Protein AF-A0A2J9PKI9-F1 (afdb_monomer)

Secondary structure (DSSP, 8-state):
-PPPHHHHHHHHHHHHT--HHHHHHHTT--HHHHHHHHHTT---HHHHHHHHHHH-TTTTSHHHHHHHHHHHHHHTTB-HHHHHHHHHHTT--HHHHHHHHTS-HHHHHHHHTTSS--SSHHHHHHHHHHHTS--B-TTHHHHHHHHT---EEEEEEEE--TTS--EEEEEEEEE-

Nearest PDB structures (foldseek):
  7t5u-assembly1_A  TM=8.771E-01  e=2.551E-01  Escherichia coli
  3zkc-assembly1_A  TM=8.337E-01  e=2.695E-01  Bacillus subtilis subsp. subtilis str. 168
  3zkc-assembly1_B  TM=8.392E-01  e=6.137E-01  Bacillus subtilis subsp. subtilis str. 168
  3qq6-assembly1_A  TM=8.154E-01  e=5.206E-01  Bacillus subtilis
  1b0n-assembly1_A  TM=7.591E-01  e=5.499E-01  Bacillus subtilis

Radius of gyration: 24.56 Å; Cα contacts (8 Å, |Δi|>4): 195; chains: 1; bounding box: 44×75×47 Å

pLDDT: mean 83.07, std 17.61, range [39.19, 97.0]

Structure (mmCIF, N/CA/C/O backbone):
data_AF-A0A2J9PKI9-F1
#
_entry.id   AF-A0A2J9PKI9-F1
#
loop_
_atom_site.group_PDB
_atom_site.id
_atom_site.type_symbol
_atom_site.label_atom_id
_atom_site.label_alt_id
_atom_site.label_comp_id
_atom_site.label_asym_id
_atom_site.label_entity_id
_atom_site.label_seq_id
_atom_site.pdbx_PDB_ins_code
_atom_site.Cartn_x
_atom_site.Cartn_y
_atom_site.Cartn_z
_atom_site.occupancy
_atom_site.B_iso_or_equiv
_atom_site.auth_seq_id
_atom_site.auth_comp_id
_atom_site.auth_asym_id
_atom_site.auth_atom_id
_atom_site.pdbx_PDB_model_num
ATOM 1 N N . MET A 1 1 ? -17.700 -14.383 6.626 1.00 51.69 1 MET A N 1
ATOM 2 C CA . MET A 1 1 ? -16.662 -13.942 7.581 1.00 51.69 1 MET A CA 1
ATOM 3 C C . MET A 1 1 ? -16.710 -12.425 7.631 1.00 51.69 1 MET A C 1
ATOM 5 O O . MET A 1 1 ? -16.788 -11.823 6.567 1.00 51.69 1 MET A O 1
ATOM 9 N N . GLY A 1 2 ? -16.808 -11.837 8.824 1.00 76.69 2 GLY A N 1
ATOM 10 C CA . GLY A 1 2 ? -16.742 -10.382 9.013 1.00 76.69 2 GLY A CA 1
ATOM 11 C C . GLY A 1 2 ? -15.292 -9.905 9.133 1.00 76.69 2 GLY A C 1
ATOM 12 O O . GLY A 1 2 ? -14.404 -10.733 9.311 1.00 76.69 2 GLY A O 1
ATOM 13 N N . TYR A 1 3 ? -15.069 -8.596 9.028 1.00 84.06 3 TYR A N 1
ATOM 14 C CA . TYR A 1 3 ? -13.762 -7.976 9.260 1.00 84.06 3 TYR A CA 1
ATOM 15 C C . TYR A 1 3 ? -13.530 -7.789 10.760 1.00 84.06 3 TYR A C 1
ATOM 17 O O . TYR A 1 3 ? -14.422 -7.320 11.470 1.00 84.06 3 TYR A O 1
ATOM 25 N N . THR A 1 4 ? -12.342 -8.137 11.242 1.00 91.94 4 THR A N 1
ATOM 26 C CA . THR A 1 4 ? -11.907 -7.793 12.600 1.00 91.94 4 THR A CA 1
ATOM 27 C C . THR A 1 4 ? -11.471 -6.324 12.664 1.00 91.94 4 THR A C 1
ATOM 29 O O . THR A 1 4 ? -11.219 -5.680 11.643 1.00 91.94 4 THR A O 1
ATOM 32 N N . VAL A 1 5 ? -11.359 -5.763 13.867 1.00 89.75 5 VAL A N 1
ATOM 33 C CA . VAL A 1 5 ? -10.746 -4.448 14.109 1.00 89.75 5 VAL A CA 1
ATOM 34 C C . VAL A 1 5 ? -9.308 -4.429 13.598 1.00 89.75 5 VAL A C 1
ATOM 36 O O . VAL A 1 5 ? -8.883 -3.434 13.016 1.00 89.75 5 VAL A O 1
ATOM 39 N N . PHE A 1 6 ? -8.587 -5.542 13.749 1.00 89.06 6 PHE A N 1
ATOM 40 C CA . PHE A 1 6 ? -7.256 -5.711 13.178 1.00 89.06 6 PHE A CA 1
ATOM 41 C C . PHE A 1 6 ? -7.280 -5.552 11.650 1.00 89.06 6 PHE A C 1
ATOM 43 O O . PHE A 1 6 ? -6.613 -4.657 11.130 1.00 89.06 6 PHE A O 1
ATOM 50 N N . ASP A 1 7 ? -8.128 -6.318 10.953 1.00 91.62 7 ASP A N 1
ATOM 51 C CA . ASP A 1 7 ? -8.267 -6.243 9.488 1.00 91.62 7 ASP A CA 1
ATOM 52 C C . ASP A 1 7 ? -8.670 -4.838 9.031 1.00 91.62 7 ASP A C 1
ATOM 54 O O . ASP A 1 7 ? -8.157 -4.315 8.046 1.00 91.62 7 ASP A O 1
ATOM 58 N N . THR A 1 8 ? -9.581 -4.204 9.769 1.00 92.75 8 THR A N 1
ATOM 59 C CA . THR A 1 8 ? -10.091 -2.857 9.485 1.00 92.75 8 THR A CA 1
ATOM 60 C C . THR A 1 8 ? -8.956 -1.833 9.521 1.00 92.75 8 THR A C 1
ATOM 62 O O . THR A 1 8 ? -8.807 -1.040 8.593 1.00 92.75 8 THR A O 1
ATOM 65 N N . PHE A 1 9 ? -8.116 -1.865 10.558 1.00 92.75 9 PHE A N 1
ATOM 66 C CA . PHE A 1 9 ? -6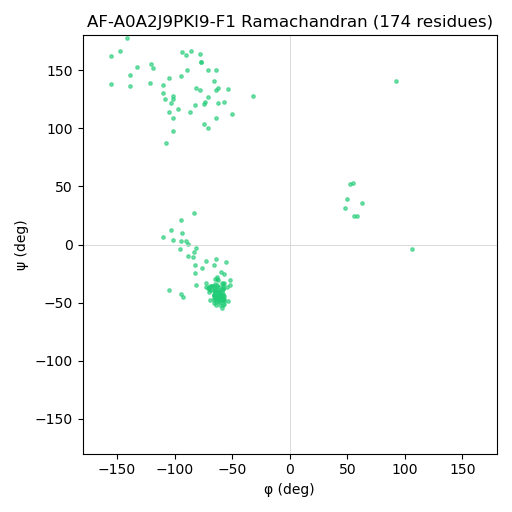.964 -0.973 10.663 1.00 92.75 9 PHE A CA 1
ATOM 67 C C . PHE A 1 9 ? -5.875 -1.275 9.639 1.00 92.75 9 PHE A C 1
ATOM 69 O O . PHE A 1 9 ? -5.214 -0.348 9.179 1.00 92.75 9 PHE A O 1
ATOM 76 N N . ASP A 1 10 ? -5.639 -2.536 9.296 1.00 93.12 10 ASP A N 1
ATOM 77 C CA . ASP A 1 10 ? -4.633 -2.896 8.296 1.00 93.12 10 ASP A CA 1
ATOM 78 C C . ASP A 1 10 ? -5.071 -2.469 6.893 1.00 93.12 10 ASP A C 1
ATOM 80 O O . ASP A 1 10 ? -4.292 -1.868 6.152 1.00 93.12 10 ASP A O 1
ATOM 84 N N . LEU A 1 11 ? -6.351 -2.652 6.568 1.00 95.19 11 LEU A N 1
ATOM 85 C CA . LEU A 1 11 ? -6.953 -2.127 5.347 1.00 95.19 11 LEU A CA 1
ATOM 86 C C . LEU A 1 11 ? -6.908 -0.600 5.292 1.00 95.19 11 LEU A C 1
ATOM 88 O O . LEU A 1 11 ? -6.611 -0.047 4.230 1.00 95.19 11 LEU A O 1
ATOM 92 N N . LEU A 1 12 ? -7.171 0.080 6.411 1.00 94.31 12 LEU A N 1
ATOM 93 C CA . LEU A 1 12 ? -7.096 1.537 6.503 1.00 94.31 12 LEU A CA 1
ATOM 94 C C . LEU A 1 12 ? -5.657 2.028 6.277 1.00 94.31 12 LEU A C 1
ATOM 96 O O . LEU A 1 12 ? -5.419 2.846 5.391 1.00 94.31 12 LEU A O 1
ATOM 100 N N . GLN A 1 13 ? -4.692 1.469 7.011 1.00 94.88 13 GLN A N 1
ATOM 101 C CA . GLN A 1 13 ? -3.264 1.766 6.859 1.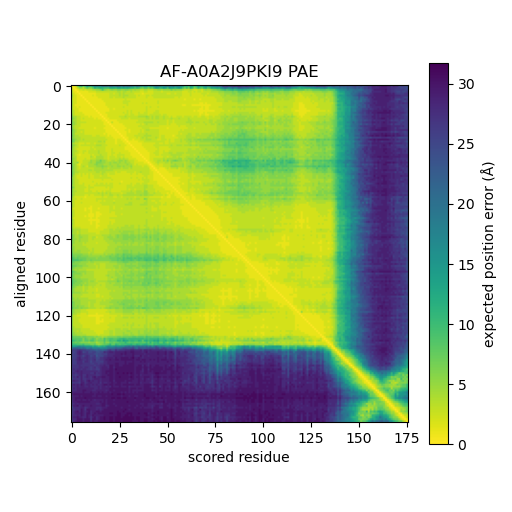00 94.88 13 GLN A CA 1
ATOM 102 C C . GLN A 1 13 ? -2.804 1.583 5.408 1.00 94.88 13 GLN A C 1
ATOM 104 O O . GLN A 1 13 ? -2.216 2.489 4.816 1.00 94.88 13 GLN A O 1
ATOM 109 N N . PHE A 1 14 ? -3.160 0.455 4.791 1.00 96.38 14 PHE A N 1
ATOM 110 C CA . PHE A 1 14 ? -2.852 0.181 3.391 1.00 96.38 14 PHE A CA 1
ATOM 111 C C . PHE A 1 14 ? -3.495 1.193 2.428 1.00 96.38 14 PHE A C 1
ATOM 113 O O . PHE A 1 14 ? -2.861 1.635 1.468 1.00 96.38 14 PHE A O 1
ATOM 120 N N . ASN A 1 15 ? -4.759 1.563 2.649 1.00 96.19 15 ASN A N 1
ATOM 121 C CA . ASN A 1 15 ? -5.494 2.439 1.734 1.00 96.19 15 ASN A CA 1
ATOM 122 C C . ASN A 1 15 ? -4.979 3.872 1.742 1.00 96.19 15 ASN A C 1
ATOM 124 O O . ASN A 1 15 ? -4.920 4.500 0.688 1.00 96.19 15 ASN A O 1
ATOM 128 N N . TYR A 1 16 ? -4.606 4.369 2.915 1.00 94.56 16 TYR A N 1
ATOM 129 C CA . TYR A 1 16 ? -4.114 5.732 3.078 1.00 94.56 16 TYR A CA 1
ATOM 130 C C . TYR A 1 16 ? -2.583 5.814 3.042 1.00 94.56 16 TYR A C 1
ATOM 132 O O . TYR A 1 16 ? -2.039 6.913 3.043 1.00 94.56 16 TYR A O 1
ATOM 140 N N . GLY A 1 17 ? -1.886 4.675 2.952 1.00 93.69 17 GLY A N 1
ATOM 141 C CA . GLY A 1 17 ? -0.424 4.628 2.952 1.00 93.69 17 GLY A CA 1
ATOM 142 C C . GLY A 1 17 ? 0.172 5.162 4.251 1.00 93.69 17 GLY A C 1
ATOM 143 O O . GLY A 1 17 ? 1.201 5.829 4.210 1.00 93.69 17 GLY A O 1
ATOM 144 N N . VAL A 1 18 ? -0.504 4.898 5.371 1.00 94.44 18 VAL A N 1
ATOM 145 C CA . VAL A 1 18 ? -0.140 5.377 6.708 1.00 94.44 18 VAL A CA 1
ATOM 146 C C . VAL A 1 18 ? 0.103 4.213 7.657 1.00 94.44 18 VAL A C 1
ATOM 148 O O . VAL A 1 18 ? -0.442 3.125 7.492 1.00 94.44 18 VAL A O 1
ATOM 151 N N . THR A 1 19 ? 0.890 4.453 8.691 1.00 92.50 19 THR A N 1
ATOM 152 C CA . THR A 1 19 ? 1.113 3.537 9.810 1.00 92.50 19 THR A CA 1
ATOM 153 C C . THR A 1 19 ? 0.109 3.782 10.937 1.00 92.50 19 THR A C 1
ATOM 155 O O . THR A 1 19 ? -0.499 4.848 11.044 1.00 92.50 19 THR A O 1
ATOM 158 N N . GLY A 1 20 ? -0.032 2.824 11.855 1.00 89.75 20 GLY A N 1
ATOM 159 C CA . GLY A 1 20 ? -0.831 3.015 13.071 1.00 89.75 20 GLY A CA 1
ATOM 160 C C . GLY A 1 20 ? -0.371 4.206 13.926 1.00 89.75 20 GLY A C 1
ATOM 161 O O . GLY A 1 20 ? -1.203 4.885 14.524 1.00 89.75 20 GLY A O 1
ATOM 162 N N . ALA A 1 21 ? 0.931 4.506 13.944 1.00 91.44 21 ALA A N 1
ATOM 163 C CA . ALA A 1 21 ? 1.472 5.681 14.630 1.00 91.44 21 ALA A CA 1
ATOM 164 C C . ALA A 1 21 ? 1.027 6.993 13.961 1.00 91.44 21 ALA A C 1
ATOM 166 O O . ALA A 1 21 ? 0.674 7.954 14.641 1.00 91.44 21 ALA A O 1
ATOM 167 N N . GLU A 1 22 ? 0.983 7.027 12.629 1.00 93.50 22 GLU A N 1
ATOM 168 C CA . GLU A 1 22 ? 0.482 8.184 11.882 1.00 93.50 22 GLU A CA 1
ATOM 169 C C . GLU A 1 22 ? -1.026 8.364 12.049 1.00 93.50 22 GLU A C 1
ATOM 171 O O . GLU A 1 22 ? -1.465 9.494 12.233 1.00 93.50 22 GLU A O 1
ATOM 176 N N . ILE A 1 23 ? -1.806 7.277 12.076 1.00 92.31 23 ILE A N 1
ATOM 177 C CA . ILE A 1 23 ? -3.238 7.326 12.418 1.00 92.31 23 ILE A CA 1
ATOM 178 C C . ILE A 1 23 ? -3.420 7.936 13.811 1.00 92.31 23 ILE A C 1
ATOM 180 O O . ILE A 1 23 ? -4.238 8.834 13.988 1.00 92.31 23 ILE A O 1
ATOM 184 N N . SER A 1 24 ? -2.636 7.478 14.792 1.00 92.50 24 SER A N 1
ATOM 185 C CA . SER A 1 24 ? -2.659 8.007 16.160 1.00 92.50 24 SER A CA 1
ATOM 186 C C . SER A 1 24 ? -2.355 9.505 16.197 1.00 92.50 24 SER A C 1
ATOM 188 O O . SER A 1 24 ? -3.088 10.259 16.834 1.00 92.50 24 SER A O 1
ATOM 190 N N . LYS A 1 25 ? -1.339 9.948 15.450 1.00 94.00 25 LYS A N 1
ATOM 191 C CA . LYS A 1 25 ? -0.975 11.363 15.334 1.00 94.00 25 LYS A CA 1
ATOM 192 C C . LYS A 1 25 ? -2.055 12.197 14.635 1.00 94.00 25 LYS A C 1
ATOM 194 O O . LYS A 1 25 ? -2.345 13.298 15.082 1.00 94.00 25 LYS A O 1
ATOM 199 N N . GLN A 1 26 ? -2.638 11.701 13.544 1.00 92.44 26 GLN A N 1
ATOM 200 C CA . GLN A 1 26 ? -3.657 12.423 12.772 1.00 92.44 26 GLN A CA 1
ATOM 201 C C . GLN A 1 26 ? -4.985 12.535 13.526 1.00 92.44 26 GLN A C 1
ATOM 203 O O . GLN A 1 26 ? -5.660 13.554 13.425 1.00 92.44 26 GLN A O 1
ATOM 208 N N . ALA A 1 27 ? -5.353 11.497 14.281 1.00 90.56 27 ALA A N 1
ATOM 209 C CA . ALA A 1 27 ? -6.584 11.457 15.063 1.00 90.56 27 ALA A CA 1
ATOM 210 C C . ALA A 1 27 ? -6.441 12.043 16.480 1.00 90.56 27 ALA A C 1
ATOM 212 O O . ALA A 1 27 ? -7.426 12.042 17.214 1.00 90.56 27 ALA A O 1
ATOM 213 N N . ASP A 1 28 ? -5.252 12.536 16.851 1.00 92.75 28 ASP A N 1
ATOM 214 C CA . ASP A 1 28 ? -4.931 13.102 18.170 1.00 92.75 28 ASP A CA 1
ATOM 215 C C . ASP A 1 28 ? -5.300 12.164 19.336 1.00 92.75 28 ASP A C 1
ATOM 217 O O . ASP A 1 28 ? -6.030 12.504 20.266 1.00 92.75 28 ASP A O 1
ATOM 221 N N . ILE A 1 29 ? -4.833 10.915 19.246 1.00 92.62 29 ILE A N 1
ATOM 222 C CA . ILE A 1 29 ? -5.099 9.861 20.235 1.00 92.62 29 ILE A CA 1
ATOM 223 C C . ILE A 1 29 ? -3.818 9.115 20.616 1.00 92.62 29 ILE A C 1
ATOM 225 O O . ILE A 1 29 ? -2.924 8.969 19.780 1.00 92.62 29 ILE A O 1
ATOM 229 N N . PRO A 1 30 ? -3.728 8.544 21.829 1.00 93.00 30 PRO A N 1
ATOM 230 C CA . PRO A 1 30 ? -2.612 7.679 22.200 1.00 93.00 30 PRO A CA 1
ATOM 231 C C . PRO A 1 30 ? -2.539 6.424 21.323 1.00 93.00 30 PRO A C 1
ATOM 233 O O . PRO A 1 30 ? -3.541 5.731 21.131 1.00 93.00 30 PRO A O 1
ATOM 236 N N . TYR A 1 31 ? -1.340 6.066 20.854 1.00 92.00 31 TYR A N 1
ATOM 237 C CA . TYR A 1 31 ? -1.133 4.855 20.049 1.00 92.00 31 TYR A CA 1
ATOM 238 C C . TYR A 1 31 ? -1.574 3.574 20.776 1.00 92.00 31 TYR A C 1
ATOM 240 O O . TYR A 1 31 ? -2.139 2.674 20.153 1.00 92.00 31 TYR A O 1
ATOM 248 N N . GLN A 1 32 ? -1.413 3.516 22.105 1.00 91.62 32 GLN A N 1
ATOM 249 C CA . GLN A 1 32 ? -1.902 2.416 22.941 1.00 91.62 32 GLN A CA 1
ATOM 250 C C . GLN A 1 32 ? -3.388 2.126 22.712 1.00 91.62 32 GLN A C 1
ATOM 252 O O . GLN A 1 32 ? -3.783 0.968 22.727 1.00 91.62 32 GLN A O 1
ATOM 257 N N . TRP A 1 33 ? -4.219 3.136 22.440 1.00 91.00 33 TRP A N 1
ATOM 258 C CA . TRP A 1 33 ? -5.645 2.907 22.198 1.00 91.00 33 TRP A CA 1
ATOM 259 C C . TRP A 1 33 ? -5.885 2.105 20.919 1.00 91.00 33 TRP A C 1
ATOM 261 O O . TRP A 1 33 ? -6.780 1.260 20.889 1.00 91.00 33 TRP A O 1
ATOM 271 N N . ILE A 1 34 ? -5.073 2.325 19.881 1.00 89.44 34 ILE A N 1
ATOM 272 C CA . ILE A 1 34 ? -5.110 1.536 18.645 1.00 89.44 34 ILE A CA 1
ATOM 273 C C . ILE A 1 34 ? -4.599 0.119 18.922 1.00 89.44 34 ILE A C 1
ATOM 275 O O . ILE A 1 34 ? -5.267 -0.843 18.545 1.00 89.44 34 ILE A O 1
ATOM 279 N N . ALA A 1 35 ? -3.461 -0.015 19.611 1.00 88.81 35 ALA A N 1
ATOM 280 C CA . ALA A 1 35 ? -2.870 -1.313 19.944 1.00 88.81 35 ALA A CA 1
ATOM 281 C C . ALA A 1 35 ? -3.843 -2.193 20.749 1.00 88.81 35 ALA A C 1
ATOM 283 O O . ALA A 1 35 ? -4.181 -3.295 20.322 1.00 88.81 35 ALA A O 1
ATOM 284 N N . THR A 1 36 ? -4.404 -1.661 21.836 1.00 90.62 36 THR A N 1
ATOM 285 C CA . THR A 1 36 ? -5.383 -2.368 22.670 1.00 90.62 36 THR A CA 1
ATOM 286 C C . THR A 1 36 ? -6.663 -2.693 21.899 1.00 90.62 36 THR A C 1
ATOM 288 O O . THR A 1 36 ? -7.244 -3.760 22.087 1.00 90.62 36 THR A O 1
ATOM 291 N N . SER A 1 37 ? -7.116 -1.816 20.997 1.00 89.94 37 SER A N 1
ATOM 292 C CA . SER A 1 37 ? -8.30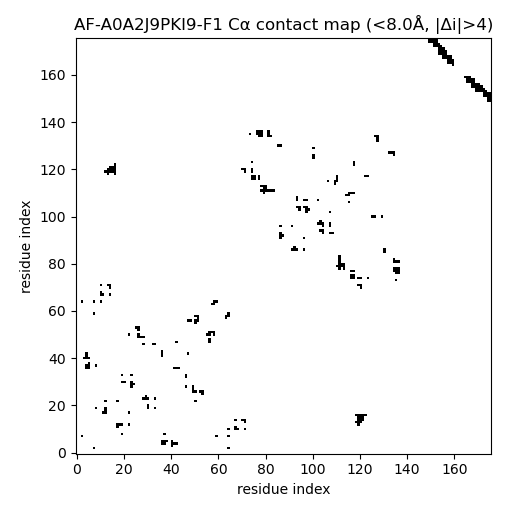3 -2.095 20.173 1.00 89.94 37 SER A CA 1
ATOM 293 C C . SER A 1 37 ? -8.071 -3.235 19.181 1.00 89.94 37 SER A C 1
ATOM 295 O O . SER A 1 37 ? -8.978 -4.034 18.946 1.00 89.94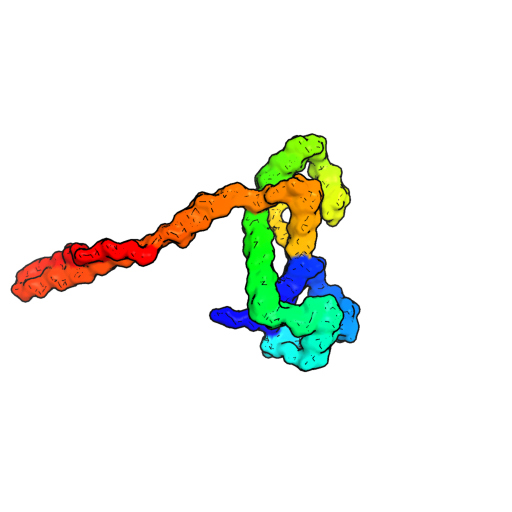 37 SER A O 1
ATOM 297 N N . LYS A 1 38 ? -6.855 -3.346 18.627 1.00 89.12 38 LYS A N 1
ATOM 298 C CA . LYS A 1 38 ? -6.446 -4.483 17.793 1.00 89.12 38 LYS A CA 1
ATOM 299 C C . LYS A 1 38 ? -6.384 -5.779 18.604 1.00 89.12 38 LYS A C 1
ATOM 301 O O . LYS A 1 38 ? -6.968 -6.770 18.181 1.00 89.12 38 LYS A O 1
ATOM 306 N N . GLU A 1 39 ? -5.747 -5.757 19.774 1.00 86.94 39 GLU A N 1
ATOM 307 C CA . GLU A 1 39 ? -5.605 -6.926 20.660 1.00 86.94 39 GLU A CA 1
ATOM 308 C C . GLU A 1 39 ? -6.952 -7.447 21.172 1.00 86.94 39 GLU A C 1
ATOM 310 O O . GLU A 1 39 ? -7.228 -8.644 21.136 1.00 86.94 39 GLU A O 1
ATOM 315 N N . THR A 1 40 ? -7.820 -6.542 21.625 1.00 85.69 40 THR A N 1
ATOM 316 C CA . THR A 1 40 ? -9.146 -6.891 22.161 1.00 85.69 40 THR A CA 1
ATOM 317 C C . THR A 1 40 ? -10.200 -7.083 21.075 1.00 85.69 40 THR A C 1
ATOM 319 O O . THR A 1 40 ? -11.330 -7.473 21.378 1.00 85.69 40 THR A O 1
ATOM 322 N N . ASN A 1 41 ? -9.843 -6.797 19.820 1.00 87.31 41 ASN A N 1
ATOM 323 C CA . ASN A 1 41 ? -10.730 -6.787 18.666 1.00 87.31 41 ASN A CA 1
ATOM 324 C C . ASN A 1 41 ? -12.017 -5.964 18.900 1.00 87.31 41 ASN A C 1
ATOM 326 O O . ASN A 1 41 ? -13.117 -6.364 18.511 1.00 87.31 41 ASN A O 1
ATOM 330 N N . LYS A 1 42 ? -11.893 -4.821 19.587 1.00 88.75 42 LYS A N 1
ATOM 331 C CA . LYS A 1 42 ? -13.008 -3.941 19.971 1.00 88.75 42 LYS A CA 1
ATOM 332 C C . LYS A 1 42 ? -12.630 -2.480 19.776 1.00 88.75 42 LYS A C 1
ATOM 334 O O . LYS A 1 42 ? -11.554 -2.056 20.172 1.00 88.75 42 LYS A O 1
ATOM 339 N N . LEU A 1 43 ? -13.545 -1.692 19.213 1.00 86.56 43 LEU A N 1
ATOM 340 C CA . LEU A 1 43 ? -13.371 -0.250 19.030 1.00 86.56 43 LEU A CA 1
ATOM 341 C C . LEU A 1 43 ? -14.181 0.522 20.073 1.00 86.56 43 LEU A C 1
ATOM 343 O O . LEU A 1 43 ? -15.408 0.418 20.099 1.00 86.56 43 LEU A O 1
ATOM 347 N N . SER A 1 44 ? -13.521 1.350 20.883 1.00 89.06 44 SER A N 1
ATOM 348 C CA . SER A 1 44 ? -14.220 2.267 21.792 1.00 89.06 44 SER A CA 1
ATOM 349 C C . SER A 1 44 ? -14.902 3.407 21.022 1.00 89.06 44 SER A C 1
ATOM 351 O O . SER A 1 44 ? -14.409 3.848 19.985 1.00 89.06 44 SER A O 1
ATOM 353 N N . ASN A 1 45 ? -16.016 3.937 21.538 1.00 89.44 45 ASN A N 1
ATOM 354 C CA . ASN A 1 45 ? -16.741 5.038 20.885 1.00 89.44 45 ASN A CA 1
ATOM 355 C C . ASN A 1 45 ? -15.870 6.290 20.684 1.00 89.44 45 ASN A C 1
ATOM 357 O O . ASN A 1 45 ? -15.990 6.970 19.667 1.00 89.44 45 ASN A O 1
ATOM 361 N N . ASN A 1 46 ? -14.978 6.586 21.633 1.00 88.62 46 ASN A N 1
ATOM 362 C CA . ASN A 1 46 ? -14.062 7.724 21.532 1.00 88.62 46 ASN A CA 1
ATOM 363 C C . ASN A 1 46 ? -13.062 7.527 20.390 1.00 88.62 46 ASN A C 1
ATOM 365 O O . ASN A 1 46 ? -12.860 8.438 19.591 1.00 88.62 46 ASN A O 1
ATOM 369 N N . LEU A 1 47 ? -12.506 6.318 20.270 1.00 89.06 47 LEU A N 1
ATOM 370 C CA . LEU A 1 47 ? -11.595 5.963 19.189 1.00 89.06 47 LEU A CA 1
ATOM 371 C C . LEU A 1 47 ? -12.292 6.013 17.824 1.00 89.06 47 LEU A C 1
ATOM 373 O O . LEU A 1 47 ? -11.756 6.595 16.885 1.00 89.06 47 LEU A O 1
ATOM 377 N N . GLN A 1 48 ? -13.509 5.468 17.723 1.00 91.06 48 GLN A N 1
ATOM 378 C CA . GLN A 1 48 ? -14.295 5.513 16.485 1.00 91.06 48 GLN A CA 1
ATOM 379 C C . GLN A 1 48 ? -14.560 6.948 16.029 1.00 91.06 48 GLN A C 1
ATOM 381 O O . GLN A 1 48 ? -14.399 7.248 14.848 1.00 91.06 48 GLN A O 1
ATOM 386 N N . LYS A 1 49 ? -14.930 7.842 16.956 1.00 92.44 49 LYS A N 1
ATOM 387 C CA . LYS A 1 49 ? -15.156 9.262 16.657 1.00 92.44 49 LYS A CA 1
ATOM 388 C C . LYS A 1 49 ? -13.872 9.971 16.236 1.00 92.44 49 LYS A C 1
ATOM 390 O O . LYS A 1 49 ? -13.910 10.744 15.286 1.00 92.44 49 LYS A O 1
ATOM 395 N N . ALA A 1 50 ? -12.758 9.723 16.924 1.00 92.44 50 ALA A N 1
ATOM 396 C CA . ALA A 1 50 ? -11.473 10.340 16.603 1.00 92.44 50 ALA A CA 1
ATOM 397 C C . ALA A 1 50 ? -10.995 9.948 15.197 1.00 92.44 50 ALA A C 1
ATOM 399 O O . ALA A 1 50 ? -10.695 10.817 14.384 1.00 92.44 50 ALA A O 1
ATOM 400 N N . ILE A 1 51 ? -11.031 8.653 14.870 1.00 93.44 51 ILE A N 1
ATOM 401 C CA . ILE A 1 51 ? -10.691 8.152 13.529 1.00 93.44 51 ILE A CA 1
ATOM 402 C C . ILE A 1 51 ? -11.691 8.672 12.489 1.00 93.44 51 ILE A C 1
ATOM 404 O O . ILE A 1 51 ? -11.289 9.118 11.416 1.00 93.44 51 ILE A O 1
ATOM 408 N N . GLY A 1 52 ? -12.985 8.683 12.820 1.00 93.19 52 GLY A N 1
ATOM 409 C CA . GLY A 1 52 ? -14.042 9.156 11.928 1.00 93.19 52 GLY A CA 1
ATOM 410 C C . GLY A 1 52 ? -13.922 10.633 11.543 1.00 93.19 52 GLY A C 1
ATOM 411 O O . GLY A 1 52 ? -14.269 10.999 10.424 1.00 93.19 52 GLY A O 1
ATOM 412 N N . LYS A 1 53 ? -13.363 11.481 12.416 1.00 93.19 53 LYS A N 1
ATOM 413 C CA . LYS A 1 53 ? -13.060 12.884 12.083 1.00 93.19 53 LYS A CA 1
ATOM 414 C C . LYS A 1 53 ? -12.000 13.027 10.989 1.00 93.19 53 LYS A C 1
ATOM 416 O O . LYS A 1 53 ? -12.027 14.016 10.267 1.00 93.19 53 LYS A O 1
ATOM 421 N N . VAL A 1 54 ? -11.077 12.071 10.887 1.00 93.31 54 VAL A N 1
ATOM 422 C CA . VAL A 1 54 ? -9.951 12.120 9.942 1.00 93.31 54 VAL A CA 1
ATOM 423 C C . VAL A 1 54 ? -10.295 11.414 8.634 1.00 93.31 54 VAL A C 1
ATOM 425 O O . VAL A 1 54 ? -10.035 11.947 7.560 1.00 93.31 54 VAL A O 1
ATOM 428 N N . TYR A 1 55 ? -10.893 10.225 8.714 1.00 92.25 55 TYR A N 1
ATOM 429 C CA . TYR A 1 55 ? -11.100 9.346 7.556 1.00 92.25 55 TYR A CA 1
ATOM 430 C C . TYR A 1 55 ? -12.568 9.211 7.127 1.00 92.25 55 TYR A C 1
ATOM 432 O O . TYR A 1 55 ? -12.866 8.418 6.239 1.00 92.25 55 TYR A O 1
ATOM 440 N N . GLY A 1 56 ? -13.475 9.981 7.736 1.00 92.75 56 GLY A N 1
ATOM 441 C CA . GLY A 1 56 ? -14.922 9.880 7.535 1.00 92.75 56 GLY A CA 1
ATOM 442 C C . GLY A 1 56 ? -15.572 8.950 8.556 1.00 92.75 56 GLY A C 1
ATOM 443 O O . GLY A 1 56 ? -15.009 7.926 8.931 1.00 92.75 56 GLY A O 1
ATOM 444 N N . TYR A 1 57 ? -16.761 9.298 9.053 1.00 91.62 57 TYR A N 1
ATOM 445 C CA . TYR A 1 57 ? -17.432 8.537 10.120 1.00 91.62 57 TYR A CA 1
ATOM 446 C C . TYR A 1 57 ? -17.856 7.122 9.706 1.00 91.62 57 TYR A C 1
ATOM 448 O O . TYR A 1 57 ? -18.087 6.276 10.564 1.00 91.62 57 TYR A O 1
ATOM 456 N N . ASP A 1 58 ? -17.918 6.858 8.408 1.00 91.31 58 ASP A N 1
ATOM 457 C CA . ASP A 1 58 ? -18.227 5.577 7.788 1.00 91.31 58 ASP A CA 1
ATOM 458 C C . ASP A 1 58 ? -16.972 4.749 7.456 1.00 91.31 58 ASP A C 1
ATOM 460 O O . ASP A 1 58 ? -17.080 3.726 6.780 1.00 91.31 58 ASP A O 1
ATOM 464 N N . TRP A 1 59 ? -15.779 5.140 7.922 1.00 92.12 59 TRP A N 1
ATOM 465 C CA . TRP A 1 59 ? -14.503 4.475 7.613 1.00 92.12 59 TRP A CA 1
ATOM 466 C C . TRP A 1 59 ? -14.485 2.957 7.874 1.00 92.12 59 TRP A C 1
ATOM 468 O O . TRP A 1 59 ? -13.780 2.228 7.178 1.00 92.12 59 TRP A O 1
ATOM 478 N N . ASN A 1 60 ? -15.249 2.475 8.859 1.00 90.50 60 ASN A N 1
ATOM 479 C CA . ASN A 1 60 ? -15.376 1.059 9.223 1.00 90.50 60 ASN A CA 1
ATOM 480 C C . ASN A 1 60 ? -16.692 0.420 8.735 1.00 90.50 60 ASN A C 1
ATOM 482 O O . ASN A 1 60 ? -17.042 -0.680 9.167 1.00 90.50 60 ASN A O 1
ATOM 486 N N . SER A 1 61 ? -17.432 1.093 7.848 1.00 91.69 61 SER A N 1
ATOM 487 C CA . SER A 1 61 ? -18.631 0.535 7.229 1.00 91.69 61 SER A CA 1
ATOM 488 C C . SER A 1 61 ? -18.275 -0.675 6.362 1.00 91.69 61 SER A C 1
ATOM 490 O O . SER A 1 61 ? -17.198 -0.758 5.768 1.00 91.69 61 SER A O 1
ATOM 492 N N . LEU A 1 62 ? -19.201 -1.629 6.244 1.00 91.00 62 LEU A N 1
ATOM 493 C CA . LEU A 1 62 ? -18.981 -2.825 5.426 1.00 91.00 62 LEU A CA 1
ATOM 494 C C . LEU A 1 62 ? -18.696 -2.480 3.953 1.00 91.00 62 LEU A C 1
ATOM 496 O O . LEU A 1 62 ? -17.948 -3.194 3.287 1.00 91.00 62 LEU A O 1
ATOM 500 N N . GLU A 1 63 ? -19.295 -1.405 3.444 1.00 91.69 63 GLU A N 1
ATOM 501 C CA . GLU A 1 63 ? -19.077 -0.922 2.083 1.00 91.69 63 GLU A CA 1
ATOM 502 C C . GLU A 1 63 ? -17.643 -0.419 1.886 1.00 91.69 63 GLU A C 1
ATOM 504 O O . GLU A 1 63 ? -16.948 -0.898 0.985 1.00 91.69 63 GLU A O 1
ATOM 509 N N . ASN A 1 64 ? -17.161 0.450 2.779 1.00 92.81 64 ASN A N 1
ATOM 510 C CA . ASN A 1 64 ? -15.792 0.957 2.716 1.00 92.81 64 ASN A CA 1
ATOM 511 C C . ASN A 1 64 ? -14.764 -0.155 2.925 1.00 92.81 64 ASN A C 1
ATOM 513 O O . ASN A 1 64 ? -13.795 -0.241 2.175 1.00 92.81 64 ASN A O 1
ATOM 517 N N . LEU A 1 65 ? -15.007 -1.089 3.846 1.00 93.81 65 LEU A N 1
ATOM 518 C CA . LEU A 1 65 ? -14.124 -2.240 4.049 1.00 93.81 65 LEU A CA 1
ATOM 519 C C . LEU A 1 65 ? -14.025 -3.137 2.809 1.00 93.81 65 LEU A C 1
ATOM 521 O O . LEU A 1 65 ? -12.933 -3.575 2.437 1.00 93.81 65 LEU A O 1
ATOM 525 N N . ARG A 1 66 ? -15.141 -3.362 2.106 1.00 92.62 66 ARG A N 1
ATOM 526 C CA . ARG A 1 66 ? -15.136 -4.081 0.822 1.00 92.62 66 ARG A CA 1
ATOM 527 C C . ARG A 1 66 ? -14.371 -3.316 -0.253 1.00 92.62 66 ARG A C 1
ATOM 529 O O . ARG A 1 66 ? -13.632 -3.933 -1.023 1.00 92.62 66 ARG A O 1
ATOM 536 N N . LEU A 1 67 ? -14.519 -1.994 -0.309 1.00 94.31 67 LEU A N 1
ATOM 537 C CA . LEU A 1 67 ? -13.774 -1.141 -1.233 1.00 94.31 67 LEU A CA 1
ATOM 538 C C . LEU A 1 67 ? -12.266 -1.194 -0.952 1.00 94.31 67 LEU A C 1
ATOM 540 O O . LEU A 1 67 ? -11.469 -1.361 -1.876 1.00 94.31 67 LEU A O 1
ATOM 544 N N . TYR A 1 68 ? -11.873 -1.109 0.315 1.00 94.94 68 TYR A N 1
ATOM 545 C CA . TYR A 1 68 ? -10.485 -1.200 0.754 1.00 94.94 68 TYR A CA 1
ATOM 546 C C . TYR A 1 68 ? -9.870 -2.552 0.413 1.00 94.94 68 TYR A C 1
ATOM 548 O O . TYR A 1 68 ? -8.769 -2.600 -0.138 1.00 94.94 68 TYR A O 1
ATOM 556 N N . GLN A 1 69 ? -10.604 -3.639 0.656 1.00 94.00 69 GLN A N 1
ATOM 557 C CA . GLN A 1 69 ? -10.183 -4.983 0.272 1.00 94.00 69 GLN A CA 1
ATOM 558 C C . GLN A 1 69 ? -10.043 -5.118 -1.247 1.00 94.00 69 GLN A C 1
ATO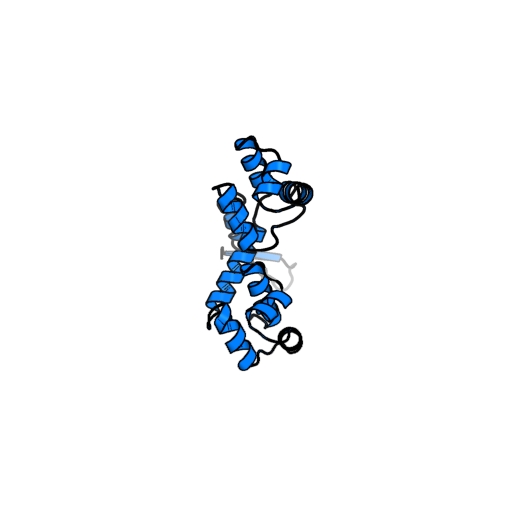M 560 O O . GLN A 1 69 ? -9.085 -5.719 -1.729 1.00 94.00 69 GLN A O 1
ATOM 565 N N . LYS A 1 70 ? -10.976 -4.550 -2.021 1.00 92.81 70 LYS A N 1
ATOM 566 C CA . LYS A 1 70 ? -10.891 -4.542 -3.486 1.00 92.81 70 LYS A CA 1
ATOM 567 C C . LYS A 1 70 ? -9.607 -3.855 -3.950 1.00 92.81 70 LYS A C 1
ATOM 569 O O . LYS A 1 70 ? -8.909 -4.409 -4.789 1.00 92.81 70 LYS A O 1
ATOM 574 N N . ARG A 1 71 ? -9.273 -2.696 -3.378 1.00 94.69 71 ARG A N 1
ATOM 575 C CA . ARG A 1 71 ? -8.038 -1.957 -3.683 1.00 94.69 71 ARG A CA 1
ATOM 576 C C . ARG A 1 71 ? -6.784 -2.752 -3.325 1.00 94.69 71 ARG A C 1
ATOM 578 O O . ARG A 1 71 ? -5.875 -2.822 -4.144 1.00 94.69 71 ARG A O 1
ATOM 585 N N . LEU A 1 72 ? -6.757 -3.401 -2.158 1.00 92.69 72 LEU A N 1
ATOM 586 C CA . LEU A 1 72 ? -5.667 -4.305 -1.771 1.00 92.69 72 LEU A CA 1
ATOM 587 C C . LEU A 1 72 ? -5.481 -5.428 -2.799 1.00 92.69 72 LEU A C 1
ATOM 589 O O . LEU A 1 72 ? -4.371 -5.659 -3.274 1.00 92.69 72 LEU A O 1
ATOM 593 N N . ASN A 1 73 ? -6.579 -6.066 -3.207 1.00 91.12 73 ASN A N 1
ATOM 594 C CA . ASN A 1 73 ? -6.547 -7.111 -4.226 1.00 91.12 73 ASN A CA 1
ATOM 595 C C . ASN A 1 73 ? -6.037 -6.575 -5.573 1.00 91.12 73 ASN A C 1
ATOM 597 O O . ASN A 1 73 ? -5.238 -7.243 -6.216 1.00 91.12 73 ASN A O 1
ATOM 601 N N . THR A 1 74 ? -6.459 -5.375 -5.988 1.00 90.06 74 THR A N 1
ATOM 602 C CA . THR A 1 74 ? -5.981 -4.727 -7.220 1.00 90.06 74 THR A CA 1
ATOM 603 C C . THR A 1 74 ? -4.474 -4.487 -7.188 1.00 90.06 74 THR A C 1
ATOM 605 O O . THR A 1 74 ? -3.795 -4.778 -8.165 1.00 90.06 74 THR A O 1
ATOM 608 N N . VAL A 1 75 ? -3.922 -4.007 -6.070 1.00 90.75 75 VAL A N 1
ATOM 609 C CA . VAL A 1 75 ? -2.468 -3.808 -5.948 1.00 90.75 75 VAL A CA 1
ATOM 610 C C . VAL A 1 75 ? -1.705 -5.129 -6.009 1.00 90.75 75 VAL A C 1
ATOM 612 O O . VAL A 1 75 ? -0.634 -5.185 -6.608 1.00 90.75 75 VAL A O 1
ATOM 615 N N . GLY A 1 76 ? -2.280 -6.209 -5.477 1.00 87.56 76 GLY A N 1
ATOM 616 C CA . GLY A 1 76 ? -1.727 -7.557 -5.621 1.00 87.56 76 GLY A CA 1
ATOM 617 C C . GLY A 1 76 ? -1.680 -8.084 -7.064 1.00 87.56 76 GLY A C 1
ATOM 618 O O . GLY A 1 76 ? -1.025 -9.092 -7.305 1.00 87.56 76 GLY A O 1
ATOM 619 N N . LEU A 1 77 ? -2.350 -7.424 -8.017 1.00 89.31 77 LEU A N 1
ATOM 620 C CA . LEU A 1 77 ? -2.371 -7.780 -9.444 1.00 89.31 77 LEU A CA 1
ATOM 621 C C . LEU A 1 77 ? -1.446 -6.904 -10.311 1.00 89.31 77 LEU A C 1
ATOM 623 O O . LEU A 1 77 ? -1.451 -7.030 -11.538 1.00 89.31 77 LEU A O 1
ATOM 627 N N . VAL A 1 78 ? -0.678 -6.000 -9.699 1.00 90.69 78 VAL A N 1
ATOM 628 C CA . VAL A 1 78 ? 0.307 -5.170 -10.405 1.00 90.69 78 VAL A CA 1
ATOM 629 C C . VAL A 1 78 ? 1.400 -6.055 -11.003 1.00 90.69 78 VAL A C 1
ATOM 631 O O . VAL A 1 78 ? 1.953 -6.908 -10.314 1.00 90.69 78 VAL A O 1
ATOM 634 N N . ASP A 1 79 ? 1.739 -5.820 -12.274 1.00 90.69 79 ASP A N 1
ATOM 635 C CA . ASP A 1 79 ? 2.800 -6.549 -12.972 1.00 90.69 79 ASP A CA 1
ATOM 636 C C . ASP A 1 79 ? 4.065 -5.692 -13.123 1.00 90.69 79 ASP A C 1
ATOM 638 O O . ASP A 1 79 ? 4.123 -4.713 -13.872 1.00 90.69 79 ASP A O 1
ATOM 642 N N . GLY A 1 80 ? 5.134 -6.117 -12.459 1.00 93.25 80 GLY A N 1
ATOM 643 C CA . GLY A 1 80 ? 6.474 -5.559 -12.579 1.00 93.25 80 GLY A CA 1
ATOM 644 C C . GLY A 1 80 ? 7.003 -5.520 -14.012 1.00 93.25 80 GLY A C 1
ATOM 645 O O . GLY A 1 80 ? 7.633 -4.538 -14.413 1.00 93.25 80 GLY A O 1
ATOM 646 N N . ASN A 1 81 ? 6.689 -6.526 -14.837 1.00 92.38 81 ASN A N 1
ATOM 647 C CA . ASN A 1 81 ? 7.107 -6.531 -16.239 1.00 92.38 81 ASN A CA 1
ATOM 648 C C . ASN A 1 81 ? 6.403 -5.435 -17.043 1.00 92.38 81 ASN A C 1
ATOM 650 O O . ASN A 1 81 ? 7.008 -4.844 -17.942 1.00 92.38 81 ASN A O 1
ATOM 654 N N . ARG A 1 82 ? 5.136 -5.143 -16.727 1.00 91.94 82 ARG A N 1
ATOM 655 C CA . ARG A 1 82 ? 4.394 -4.027 -17.320 1.00 91.94 82 ARG A CA 1
ATOM 656 C C . ARG A 1 82 ? 5.046 -2.699 -16.952 1.00 91.94 82 ARG A C 1
ATOM 658 O O . ARG A 1 82 ? 5.319 -1.916 -17.859 1.00 91.94 82 ARG A O 1
ATOM 665 N N . ILE A 1 83 ? 5.385 -2.494 -15.679 1.00 94.31 83 ILE A N 1
ATOM 666 C CA . ILE A 1 83 ? 6.103 -1.296 -15.208 1.00 94.31 83 ILE A CA 1
ATOM 667 C C . ILE A 1 83 ? 7.441 -1.137 -15.942 1.00 94.31 83 ILE A C 1
ATOM 669 O O . ILE A 1 83 ? 7.720 -0.073 -16.493 1.00 94.31 83 ILE A O 1
ATOM 673 N N . LYS A 1 84 ? 8.231 -2.211 -16.052 1.00 95.12 84 LYS A N 1
ATOM 674 C CA . LYS A 1 84 ? 9.505 -2.208 -16.788 1.00 95.12 84 LYS A CA 1
ATOM 675 C C . LYS A 1 84 ? 9.332 -1.803 -18.254 1.00 95.12 84 LYS A C 1
ATOM 677 O O . LYS A 1 84 ? 10.136 -1.031 -18.778 1.00 95.12 84 LYS A O 1
ATOM 682 N N . LYS A 1 85 ? 8.294 -2.316 -18.925 1.00 93.69 85 LYS A N 1
ATOM 683 C CA . LYS A 1 85 ? 7.970 -1.959 -20.317 1.00 93.69 85 LYS A CA 1
ATOM 684 C C . LYS A 1 85 ? 7.568 -0.491 -20.442 1.00 93.69 85 LYS A C 1
ATOM 686 O O . LYS A 1 85 ? 8.088 0.177 -21.325 1.00 93.69 85 LYS A O 1
ATOM 691 N N . LEU A 1 86 ? 6.701 0.009 -19.560 1.00 94.06 86 LEU A N 1
ATOM 692 C CA . LEU A 1 86 ? 6.266 1.413 -19.556 1.00 94.06 86 LEU A CA 1
ATOM 693 C C . LEU A 1 86 ? 7.446 2.362 -19.341 1.00 94.06 86 LEU A C 1
ATOM 695 O O . LEU A 1 86 ? 7.585 3.358 -20.047 1.00 94.06 86 LEU A O 1
ATOM 699 N N . ARG A 1 87 ? 8.345 2.011 -18.417 1.00 95.69 87 ARG A N 1
ATOM 700 C CA . ARG A 1 87 ? 9.586 2.751 -18.192 1.00 95.69 87 ARG A CA 1
ATOM 701 C C . ARG A 1 87 ? 10.460 2.789 -19.449 1.00 95.69 87 ARG A C 1
ATOM 703 O O . ARG A 1 87 ? 10.930 3.855 -19.829 1.00 95.69 87 ARG A O 1
ATOM 710 N N . ALA A 1 88 ? 10.661 1.643 -20.103 1.00 94.56 88 ALA A N 1
ATOM 711 C CA . ALA A 1 88 ? 11.455 1.558 -21.329 1.00 94.56 88 ALA A CA 1
ATOM 712 C C . ALA A 1 88 ? 10.822 2.324 -22.504 1.00 94.56 88 ALA A C 1
ATOM 714 O O . ALA A 1 88 ? 11.541 2.977 -23.248 1.00 94.56 88 ALA A O 1
ATOM 715 N N . GLN A 1 89 ? 9.493 2.293 -22.644 1.00 94.25 89 GLN A N 1
ATOM 716 C CA . GLN A 1 89 ? 8.752 3.038 -23.674 1.00 94.25 89 GLN A CA 1
ATOM 717 C C . GLN A 1 89 ? 8.880 4.555 -23.530 1.00 94.25 89 GLN A C 1
ATOM 719 O O . GLN A 1 89 ? 8.782 5.275 -24.514 1.00 94.25 89 GLN A O 1
ATOM 724 N N . ARG A 1 90 ? 9.089 5.031 -22.304 1.00 94.31 90 ARG A N 1
ATOM 725 C CA . ARG A 1 90 ? 9.335 6.442 -21.996 1.00 94.31 90 ARG A CA 1
ATOM 726 C C . ARG A 1 90 ? 10.818 6.811 -22.015 1.00 94.31 90 ARG A C 1
ATOM 728 O O . ARG A 1 90 ? 11.152 7.930 -21.654 1.00 94.31 90 ARG A O 1
ATOM 735 N N . GLU A 1 91 ? 11.694 5.867 -22.364 1.00 94.50 91 GLU A N 1
ATOM 736 C CA . GLU A 1 91 ? 13.150 6.057 -22.452 1.00 94.50 91 GLU A CA 1
ATOM 737 C C . GLU A 1 91 ? 13.804 6.576 -21.156 1.00 94.50 91 GLU A C 1
ATOM 739 O O . GLU A 1 91 ? 14.895 7.140 -21.159 1.00 94.50 91 GLU A O 1
ATOM 744 N N . ILE A 1 92 ? 13.166 6.336 -20.007 1.00 95.56 92 ILE A N 1
ATOM 745 C CA . ILE A 1 92 ? 13.655 6.784 -18.701 1.00 95.56 92 ILE A CA 1
ATOM 746 C C . ILE A 1 92 ? 14.469 5.693 -17.995 1.00 95.56 92 ILE A C 1
ATOM 748 O O . ILE A 1 92 ? 14.188 4.486 -18.050 1.00 95.56 92 ILE A O 1
ATOM 752 N N . THR A 1 93 ? 15.498 6.120 -17.266 1.00 95.88 93 THR A N 1
ATOM 753 C CA . THR A 1 93 ? 16.302 5.222 -16.429 1.00 95.88 93 THR A CA 1
ATOM 754 C C . THR A 1 93 ? 15.558 4.868 -15.139 1.00 95.88 93 THR A C 1
ATOM 756 O O . THR A 1 93 ? 14.684 5.605 -14.684 1.00 95.88 93 THR A O 1
ATOM 759 N N . ARG A 1 94 ? 15.914 3.741 -14.506 1.00 95.75 94 ARG A N 1
ATOM 760 C CA . ARG A 1 94 ? 15.345 3.380 -13.193 1.00 95.75 94 ARG A CA 1
ATOM 761 C C . ARG A 1 94 ? 15.665 4.417 -12.116 1.00 95.75 94 ARG A C 1
ATOM 763 O O . ARG A 1 94 ? 14.785 4.741 -11.330 1.00 95.75 94 ARG A O 1
ATOM 770 N N . LYS A 1 95 ? 16.868 5.004 -12.149 1.00 95.94 95 LYS A N 1
ATOM 771 C CA . LYS A 1 95 ? 17.267 6.088 -11.241 1.00 95.94 95 LYS A CA 1
ATOM 772 C C . LYS A 1 95 ? 16.358 7.309 -11.375 1.00 95.94 95 LYS A C 1
ATOM 774 O O . LYS A 1 95 ? 15.934 7.843 -10.358 1.00 95.94 95 LYS A O 1
ATOM 779 N N . GLN A 1 96 ? 16.023 7.710 -12.605 1.00 95.69 96 GLN A N 1
ATOM 780 C CA . GLN A 1 96 ? 15.091 8.817 -12.831 1.00 95.69 96 GLN A CA 1
ATOM 781 C C . GLN A 1 96 ? 13.696 8.480 -12.292 1.00 95.69 96 GLN A C 1
ATOM 783 O O . GLN A 1 96 ? 13.149 9.236 -11.496 1.00 95.69 96 GLN A O 1
ATOM 788 N N . ALA A 1 97 ? 13.168 7.299 -12.635 1.00 95.12 97 ALA A N 1
ATOM 789 C CA . ALA A 1 97 ? 11.873 6.844 -12.130 1.00 95.12 97 ALA A CA 1
ATOM 790 C C . ALA A 1 97 ? 11.835 6.788 -10.592 1.00 95.12 97 ALA A C 1
ATOM 792 O O . ALA A 1 97 ? 10.832 7.143 -9.983 1.00 95.12 97 ALA A O 1
ATOM 793 N N . ALA A 1 98 ? 12.931 6.370 -9.954 1.00 95.19 98 ALA A N 1
ATOM 794 C CA . ALA A 1 98 ? 13.055 6.315 -8.503 1.00 95.19 98 ALA A CA 1
ATOM 795 C C . ALA A 1 98 ? 12.962 7.709 -7.858 1.00 95.19 98 ALA A C 1
ATOM 797 O O . ALA A 1 98 ? 12.233 7.876 -6.880 1.00 95.19 98 ALA A O 1
ATOM 798 N N . ILE A 1 99 ? 13.637 8.712 -8.433 1.00 95.19 99 ILE A N 1
ATOM 799 C CA . ILE A 1 99 ? 13.557 10.109 -7.981 1.00 95.19 99 ILE A CA 1
ATOM 800 C C . ILE A 1 99 ? 12.117 10.620 -8.102 1.00 95.19 99 ILE A C 1
ATOM 802 O O . ILE A 1 99 ? 11.548 11.084 -7.112 1.00 95.19 99 ILE A O 1
ATOM 806 N N . ASP A 1 100 ? 11.505 10.465 -9.277 1.00 94.44 100 ASP A N 1
ATOM 807 C CA . ASP A 1 100 ? 10.168 10.998 -9.557 1.00 94.44 100 ASP A CA 1
ATOM 808 C C . ASP A 1 100 ? 9.087 10.333 -8.685 1.00 94.44 100 ASP A C 1
ATOM 810 O O . ASP A 1 100 ? 8.188 10.991 -8.158 1.00 94.44 100 ASP A O 1
ATOM 814 N N . LEU A 1 101 ? 9.201 9.019 -8.464 1.00 94.31 101 LEU A N 1
ATOM 815 C CA . LEU A 1 101 ? 8.274 8.243 -7.635 1.00 94.31 101 LEU A CA 1
ATOM 816 C C . LEU A 1 101 ? 8.573 8.346 -6.130 1.00 94.31 101 LEU A C 1
ATOM 818 O O . LEU A 1 101 ? 7.795 7.828 -5.317 1.00 94.31 101 LEU A O 1
ATOM 822 N N . LYS A 1 102 ? 9.648 9.050 -5.746 1.00 93.62 102 LYS A N 1
ATOM 823 C CA . LYS A 1 102 ? 10.137 9.198 -4.365 1.00 93.62 102 LYS A CA 1
ATOM 824 C C . LYS A 1 102 ? 10.383 7.845 -3.696 1.00 93.62 102 LYS A C 1
ATOM 826 O O . LYS A 1 102 ? 9.850 7.551 -2.627 1.00 93.62 102 LYS A O 1
ATOM 831 N N . THR A 1 103 ? 11.158 7.003 -4.362 1.00 94.50 103 THR A N 1
ATOM 832 C CA . THR A 1 103 ? 11.510 5.653 -3.920 1.00 94.50 103 THR A CA 1
ATOM 833 C C . THR A 1 103 ? 12.971 5.347 -4.264 1.00 94.50 103 THR A C 1
ATOM 835 O O . THR A 1 103 ? 13.669 6.187 -4.826 1.00 94.50 103 THR A O 1
ATOM 838 N N . SER A 1 104 ? 13.479 4.170 -3.897 1.00 95.44 104 SER A N 1
ATOM 839 C CA . SER A 1 104 ? 14.858 3.780 -4.213 1.00 95.44 104 SER A CA 1
ATOM 840 C C . SER A 1 104 ? 14.960 3.064 -5.564 1.00 95.44 104 SER A C 1
ATOM 842 O O . SER A 1 104 ? 14.041 2.357 -5.981 1.00 95.44 104 SER A O 1
ATOM 844 N N . ASP A 1 105 ? 16.108 3.206 -6.236 1.00 95.75 105 ASP A N 1
ATOM 845 C CA . ASP A 1 105 ? 16.413 2.481 -7.484 1.00 95.75 105 ASP A CA 1
ATOM 846 C C . ASP A 1 105 ? 16.339 0.956 -7.285 1.00 95.75 105 ASP A C 1
ATOM 848 O O . ASP A 1 105 ? 15.793 0.241 -8.126 1.00 95.75 105 ASP A O 1
ATOM 852 N N . ASP A 1 106 ? 16.801 0.465 -6.128 1.00 96.69 106 ASP A N 1
ATOM 853 C CA . ASP A 1 106 ? 16.658 -0.940 -5.734 1.00 96.69 106 ASP A CA 1
ATOM 854 C C . ASP A 1 106 ? 15.185 -1.356 -5.647 1.00 96.69 106 ASP A C 1
ATOM 856 O O . ASP A 1 106 ? 14.785 -2.358 -6.239 1.00 96.69 106 ASP A O 1
ATOM 860 N N . ARG A 1 107 ? 14.339 -0.551 -4.992 1.00 95.69 107 ARG A N 1
ATOM 861 C CA . ARG A 1 107 ? 12.907 -0.848 -4.885 1.00 95.69 107 ARG A CA 1
ATOM 862 C C . ARG A 1 107 ? 12.246 -0.884 -6.260 1.00 95.69 107 ARG A C 1
ATOM 864 O O . ARG A 1 107 ? 11.512 -1.831 -6.523 1.00 95.69 107 ARG A O 1
ATOM 871 N N . ILE A 1 108 ? 12.551 0.057 -7.160 1.00 96.19 108 ILE A N 1
ATOM 872 C CA . ILE A 1 108 ? 12.080 -0.005 -8.557 1.00 96.19 108 ILE A CA 1
ATOM 873 C C . ILE A 1 108 ? 12.557 -1.290 -9.236 1.00 96.19 108 ILE A C 1
ATOM 875 O O . ILE A 1 108 ? 11.759 -1.987 -9.855 1.00 96.19 108 ILE A O 1
ATOM 879 N N . SER A 1 109 ? 13.836 -1.644 -9.093 1.00 97.00 109 SER A N 1
ATOM 880 C CA . SER A 1 109 ? 14.396 -2.875 -9.658 1.00 97.00 109 SER A CA 1
ATOM 881 C C . SER A 1 109 ? 13.654 -4.125 -9.177 1.00 97.00 109 SER A C 1
ATOM 883 O O . SER A 1 109 ? 13.351 -5.002 -9.984 1.00 97.00 109 SER A O 1
ATOM 885 N N . ARG A 1 110 ? 13.348 -4.209 -7.881 1.00 96.88 110 ARG A N 1
ATOM 886 C CA . ARG A 1 110 ? 12.640 -5.345 -7.279 1.00 96.88 110 ARG A CA 1
ATOM 887 C C . ARG A 1 110 ? 11.167 -5.386 -7.685 1.00 96.88 110 ARG A C 1
ATOM 889 O O . ARG A 1 110 ? 10.655 -6.469 -7.957 1.00 96.88 110 ARG A O 1
ATOM 896 N N . ILE A 1 111 ? 10.510 -4.227 -7.804 1.00 95.50 111 ILE A N 1
ATOM 897 C CA . ILE A 1 111 ? 9.148 -4.120 -8.352 1.00 95.50 111 ILE A CA 1
ATOM 898 C C . ILE A 1 111 ? 9.134 -4.631 -9.794 1.00 95.50 111 ILE A C 1
ATOM 900 O O . ILE A 1 111 ? 8.339 -5.503 -10.120 1.00 95.50 111 ILE A O 1
ATOM 904 N N . GLU A 1 112 ? 10.052 -4.167 -10.648 1.00 95.25 112 GLU A N 1
ATOM 905 C CA . GLU A 1 112 ? 10.145 -4.590 -12.055 1.00 95.25 112 GLU A CA 1
ATOM 906 C C . GLU A 1 112 ? 10.388 -6.094 -12.236 1.00 95.25 112 GLU A C 1
ATOM 908 O O . GLU A 1 112 ? 10.070 -6.650 -13.287 1.00 95.25 112 GLU A O 1
ATOM 913 N N . ARG A 1 113 ? 10.963 -6.750 -11.225 1.00 94.31 113 ARG A N 1
ATOM 914 C CA . ARG A 1 113 ? 11.214 -8.195 -11.189 1.00 94.31 113 ARG A CA 1
ATOM 915 C C . ARG A 1 113 ? 10.108 -8.994 -10.501 1.00 94.31 113 ARG A C 1
ATOM 917 O O . ARG A 1 113 ? 10.251 -10.206 -10.385 1.00 94.31 113 ARG A O 1
ATOM 924 N N . ASN A 1 114 ? 9.024 -8.350 -10.061 1.00 91.50 114 ASN A N 1
ATOM 925 C CA . ASN A 1 114 ? 7.961 -8.970 -9.263 1.00 91.50 114 ASN A CA 1
ATOM 926 C C . ASN A 1 114 ? 8.459 -9.581 -7.933 1.00 91.50 114 ASN A C 1
ATOM 928 O O . ASN A 1 114 ? 7.827 -10.476 -7.381 1.00 91.50 114 ASN A O 1
ATOM 932 N N . GLU A 1 115 ? 9.585 -9.101 -7.395 1.00 92.50 115 GLU A N 1
ATOM 933 C CA . GLU A 1 115 ? 10.117 -9.553 -6.099 1.00 92.50 115 GLU A CA 1
ATOM 934 C C . GLU A 1 115 ? 9.429 -8.851 -4.920 1.00 92.50 115 GLU A C 1
ATOM 936 O O . GLU A 1 115 ? 9.420 -9.364 -3.802 1.00 92.50 115 GLU A O 1
ATOM 941 N N . VAL A 1 116 ? 8.878 -7.656 -5.153 1.00 91.94 116 VAL A N 1
ATOM 942 C CA . VAL A 1 116 ? 8.091 -6.899 -4.174 1.00 91.94 116 VAL A CA 1
ATOM 943 C C . VAL A 1 116 ? 6.878 -6.268 -4.845 1.00 91.94 116 VAL A C 1
ATOM 945 O O . VAL A 1 116 ? 6.947 -5.835 -5.995 1.00 91.94 116 VAL A O 1
ATOM 948 N N . VAL A 1 117 ? 5.781 -6.181 -4.098 1.00 89.75 117 VAL A N 1
ATOM 949 C CA . VAL A 1 117 ? 4.570 -5.454 -4.498 1.00 89.75 117 VAL A CA 1
ATOM 950 C C . VAL A 1 117 ? 4.584 -4.024 -3.952 1.00 89.75 117 VAL A C 1
ATOM 952 O O . VAL A 1 117 ? 5.373 -3.681 -3.061 1.00 89.75 117 VAL A O 1
ATOM 955 N N . LEU A 1 118 ? 3.693 -3.182 -4.477 1.00 93.69 118 LEU A N 1
ATOM 956 C CA . LEU A 1 118 ? 3.462 -1.854 -3.912 1.00 93.69 118 LEU A CA 1
ATOM 957 C C . LEU A 1 118 ? 2.853 -1.991 -2.506 1.00 93.69 118 LEU A C 1
ATOM 959 O O . LEU A 1 118 ? 2.031 -2.868 -2.248 1.00 93.69 118 LEU A O 1
ATOM 963 N N . SER A 1 119 ? 3.288 -1.141 -1.583 1.00 93.25 119 SER A N 1
ATOM 964 C CA . SER A 1 119 ? 2.993 -1.213 -0.151 1.00 93.25 119 SER A CA 1
ATOM 965 C C . SER A 1 119 ? 1.640 -0.619 0.230 1.00 93.25 119 SER A C 1
ATOM 967 O O . SER A 1 119 ? 1.153 -0.876 1.328 1.00 93.25 119 SER A O 1
ATOM 969 N N . SER A 1 120 ? 1.042 0.197 -0.639 1.00 96.38 120 SER A N 1
ATOM 970 C CA . SER A 1 120 ? -0.202 0.912 -0.352 1.00 96.38 120 SER A CA 1
ATOM 971 C C . SER A 1 120 ? -0.977 1.259 -1.617 1.00 96.38 120 SER A C 1
ATOM 973 O O . SER A 1 120 ? -0.429 1.314 -2.723 1.00 96.38 120 SER A O 1
ATOM 975 N N . TRP A 1 121 ? -2.260 1.573 -1.443 1.00 96.00 121 TRP A N 1
ATOM 976 C CA . TRP A 1 121 ? -3.087 2.117 -2.520 1.00 96.00 121 TRP A CA 1
ATOM 977 C C . TRP A 1 121 ? -2.583 3.486 -3.000 1.00 96.00 121 TRP A C 1
ATOM 979 O O . TRP A 1 121 ? -2.616 3.775 -4.194 1.00 96.00 121 TRP A O 1
ATOM 989 N N . VAL A 1 122 ? -2.055 4.313 -2.093 1.00 95.31 122 VAL A N 1
ATOM 990 C CA . VAL A 1 122 ? -1.462 5.616 -2.439 1.00 95.31 122 VAL A CA 1
ATOM 991 C C . VAL A 1 122 ? -0.209 5.449 -3.302 1.00 95.31 122 VAL A C 1
ATOM 993 O O . VAL A 1 122 ? -0.037 6.187 -4.273 1.00 95.31 122 VAL A O 1
ATOM 996 N N . GLU A 1 123 ? 0.652 4.470 -2.999 1.00 95.19 123 GLU A N 1
ATOM 997 C CA . GLU A 1 123 ? 1.806 4.152 -3.853 1.00 95.19 123 GLU A CA 1
ATOM 998 C C . GLU A 1 123 ? 1.340 3.679 -5.239 1.00 95.19 123 GLU A C 1
ATOM 1000 O O . GLU A 1 123 ? 1.848 4.164 -6.248 1.00 95.19 123 GLU A O 1
ATOM 1005 N N . TYR A 1 124 ? 0.313 2.825 -5.308 1.00 95.25 124 TYR A N 1
ATOM 1006 C CA . TYR A 1 124 ? -0.292 2.418 -6.581 1.00 95.25 124 TYR A CA 1
ATOM 1007 C C . TYR A 1 124 ? -0.801 3.598 -7.409 1.00 95.25 124 TYR A C 1
ATOM 1009 O O . TYR A 1 124 ? -0.471 3.697 -8.591 1.00 95.25 124 TYR A O 1
ATOM 1017 N N . LEU A 1 125 ? -1.556 4.518 -6.803 1.00 94.62 125 LEU A N 1
ATOM 1018 C CA . LEU A 1 125 ? -2.052 5.700 -7.507 1.00 94.62 125 LEU A CA 1
ATOM 1019 C C . LEU A 1 125 ? -0.907 6.571 -8.028 1.00 94.62 125 LEU A C 1
ATOM 1021 O O . LEU A 1 125 ? -0.985 7.041 -9.157 1.00 94.62 125 LEU A O 1
ATOM 1025 N N . ARG A 1 126 ? 0.177 6.724 -7.259 1.00 95.19 126 ARG A N 1
ATOM 1026 C CA . ARG A 1 126 ? 1.364 7.474 -7.691 1.00 95.19 126 ARG A CA 1
ATOM 1027 C C . ARG A 1 126 ? 2.029 6.846 -8.912 1.00 95.19 126 ARG A C 1
ATOM 1029 O O . ARG A 1 126 ? 2.360 7.556 -9.853 1.00 95.19 126 ARG A O 1
ATOM 1036 N N . PHE A 1 127 ? 2.212 5.526 -8.914 1.00 95.25 127 PHE A N 1
ATOM 1037 C CA . PHE A 1 127 ? 2.771 4.829 -10.074 1.00 95.25 127 PHE A CA 1
ATOM 1038 C C . PHE A 1 127 ? 1.836 4.933 -11.282 1.00 95.25 127 PHE A C 1
ATOM 1040 O O . PHE A 1 127 ? 2.300 5.153 -12.399 1.00 95.25 127 PHE A O 1
ATOM 1047 N N . LYS A 1 128 ? 0.525 4.793 -11.064 1.00 93.75 128 LYS A N 1
ATOM 1048 C CA . LYS A 1 128 ? -0.477 4.862 -12.129 1.00 93.75 128 LYS A CA 1
ATOM 1049 C C . LYS A 1 128 ? -0.507 6.248 -12.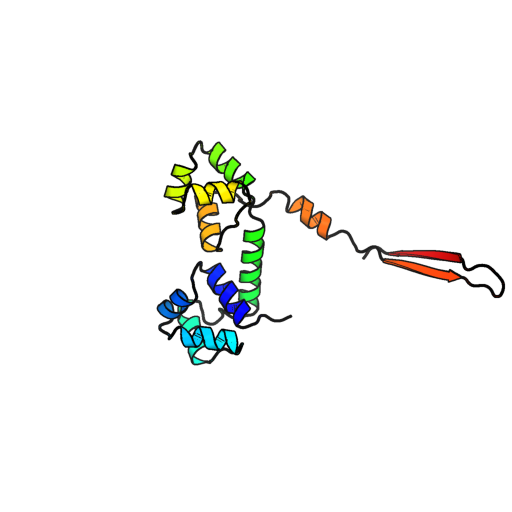768 1.00 93.75 128 LYS A C 1
ATOM 1051 O O . LYS A 1 128 ? -0.535 6.346 -13.988 1.00 93.75 128 LYS A O 1
ATOM 1056 N N . ASP A 1 129 ? -0.471 7.295 -11.951 1.00 94.31 129 ASP A N 1
ATOM 1057 C CA . ASP A 1 129 ? -0.425 8.683 -12.404 1.00 94.31 129 ASP A CA 1
ATOM 1058 C C . ASP A 1 129 ? 0.883 8.987 -13.142 1.00 94.31 129 ASP A C 1
ATOM 1060 O O . ASP A 1 129 ? 0.860 9.493 -14.260 1.00 94.31 129 ASP A O 1
ATOM 1064 N N . TYR A 1 130 ? 2.021 8.559 -12.585 1.00 94.62 130 TYR A N 1
ATOM 1065 C CA . TYR A 1 130 ? 3.324 8.732 -13.223 1.00 94.62 130 TYR A CA 1
ATOM 1066 C C . TYR A 1 130 ? 3.366 8.095 -14.613 1.00 94.62 130 TYR A C 1
ATOM 1068 O O . TYR A 1 130 ? 3.734 8.767 -15.572 1.00 94.62 130 TYR A O 1
ATOM 1076 N N . TYR A 1 131 ? 2.962 6.826 -14.752 1.00 92.69 131 TYR A N 1
ATOM 1077 C CA . TYR A 1 131 ? 3.010 6.106 -16.028 1.00 92.69 131 TYR A CA 1
ATOM 1078 C C . TYR A 1 131 ? 1.805 6.349 -16.950 1.00 92.69 131 TYR A C 1
ATOM 1080 O O . TYR A 1 131 ? 1.889 5.991 -18.127 1.00 92.69 131 TYR A O 1
ATOM 1088 N N . GLN A 1 132 ? 0.736 6.991 -16.466 1.00 90.75 132 GLN A N 1
ATOM 1089 C CA . GLN A 1 132 ? -0.499 7.294 -17.210 1.00 90.75 132 GLN A CA 1
ATOM 1090 C C . GLN A 1 132 ? -1.079 6.093 -17.985 1.00 90.75 132 GLN A C 1
ATOM 1092 O O . GLN A 1 132 ? -1.670 6.247 -19.050 1.00 90.75 132 GLN A O 1
ATOM 1097 N N . ASP A 1 133 ? -0.895 4.881 -17.463 1.00 88.94 133 ASP A N 1
ATOM 1098 C CA . ASP A 1 133 ? -1.319 3.628 -1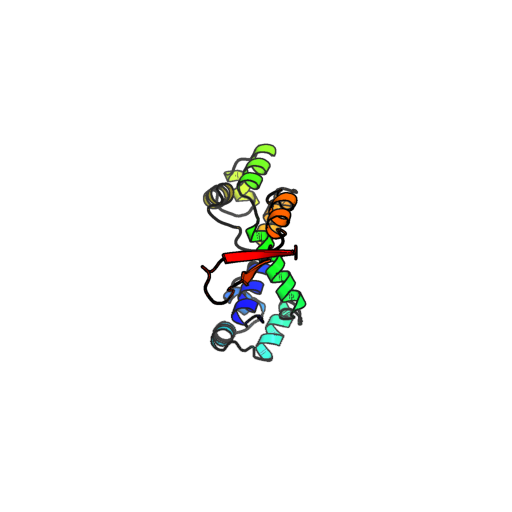8.092 1.00 88.94 133 ASP A CA 1
ATOM 1099 C C . ASP A 1 133 ? -1.703 2.623 -16.995 1.00 88.94 133 ASP A C 1
ATOM 1101 O O . ASP A 1 133 ? -1.420 2.815 -15.806 1.00 88.94 133 ASP A O 1
ATOM 1105 N N . ASP A 1 134 ? -2.367 1.545 -17.390 1.00 84.50 134 ASP A N 1
ATOM 1106 C CA . ASP A 1 134 ? -2.669 0.438 -16.507 1.00 84.50 134 ASP A CA 1
ATOM 1107 C C . ASP A 1 134 ? -1.398 -0.358 -16.165 1.00 84.50 134 ASP A C 1
ATOM 1109 O O . ASP A 1 134 ? -0.640 -0.808 -17.039 1.00 84.50 134 ASP A O 1
ATOM 1113 N N . LEU A 1 135 ? -1.183 -0.519 -14.859 1.00 89.38 135 LEU A N 1
ATOM 1114 C CA . LEU A 1 135 ? -0.070 -1.266 -14.269 1.00 89.38 135 LEU A CA 1
ATOM 1115 C C . LEU A 1 135 ? -0.407 -2.748 -14.083 1.00 89.38 135 LEU A C 1
ATOM 1117 O O . LEU A 1 135 ? 0.459 -3.536 -13.701 1.00 89.38 135 LEU A O 1
ATOM 1121 N N . LEU A 1 136 ? -1.674 -3.106 -14.278 1.00 86.94 136 LEU A N 1
ATOM 1122 C CA . LEU A 1 136 ? -2.175 -4.448 -14.059 1.00 86.94 136 LEU A CA 1
ATOM 1123 C C . LEU A 1 136 ? -1.778 -5.380 -15.204 1.00 86.94 136 LEU A C 1
ATOM 1125 O O . LEU A 1 136 ? -1.507 -4.979 -16.343 1.00 86.94 136 LEU A O 1
ATOM 1129 N N . LEU A 1 137 ? -1.762 -6.667 -14.886 1.00 71.62 137 LEU A N 1
ATOM 1130 C CA . LEU A 1 137 ? -1.592 -7.726 -15.864 1.00 71.62 137 LEU A CA 1
ATOM 1131 C C . LEU A 1 137 ? -2.778 -7.675 -16.851 1.00 71.62 137 LEU A C 1
ATOM 1133 O O . LEU A 1 137 ? -3.931 -7.802 -16.447 1.00 71.62 137 LEU A O 1
ATOM 1137 N N . ARG A 1 138 ? -2.517 -7.505 -18.158 1.00 58.34 138 ARG A N 1
ATOM 1138 C CA . ARG A 1 138 ? -3.566 -7.415 -19.209 1.00 58.34 138 ARG A CA 1
ATOM 1139 C C . ARG A 1 138 ? -4.529 -8.621 -19.241 1.00 58.34 138 ARG A C 1
ATOM 1141 O O . ARG A 1 138 ? -5.595 -8.541 -19.849 1.00 58.34 138 ARG A O 1
ATOM 1148 N N . ASP A 1 139 ? -4.181 -9.727 -18.583 1.00 50.19 139 ASP A N 1
ATOM 1149 C CA . ASP A 1 139 ? -4.947 -10.976 -18.546 1.00 50.19 139 ASP A CA 1
ATOM 1150 C C . ASP A 1 139 ? -6.089 -11.015 -17.514 1.00 50.19 139 ASP A C 1
ATOM 1152 O O . ASP A 1 139 ? -6.532 -12.102 -17.128 1.00 50.19 139 ASP A O 1
ATOM 1156 N N . GLU A 1 140 ? -6.685 -9.883 -17.125 1.00 45.78 140 GLU A N 1
ATOM 1157 C CA . GLU A 1 140 ? -8.013 -9.932 -16.486 1.00 45.78 140 GLU A CA 1
ATOM 1158 C C . GLU A 1 140 ? -9.049 -10.634 -17.388 1.00 45.78 140 GLU A C 1
ATOM 1160 O O . GLU A 1 140 ? -9.974 -11.280 -16.894 1.00 45.78 140 GLU A O 1
ATOM 1165 N N . THR A 1 141 ? -8.862 -10.637 -18.713 1.00 44.97 141 THR A N 1
ATOM 1166 C CA . THR A 1 141 ? -9.711 -11.431 -19.618 1.00 44.97 141 THR A CA 1
ATOM 1167 C C . THR A 1 141 ? -9.394 -12.932 -19.618 1.00 44.97 141 THR A C 1
ATOM 1169 O O . THR A 1 141 ? -10.271 -13.724 -19.979 1.00 44.97 141 THR A O 1
ATOM 1172 N N . THR A 1 142 ? -8.207 -13.358 -19.177 1.00 45.28 142 THR A N 1
ATOM 1173 C CA . THR A 1 142 ? -7.734 -14.750 -19.303 1.00 45.28 142 THR A CA 1
ATOM 1174 C C . THR A 1 142 ? -7.787 -15.504 -17.966 1.00 45.28 142 THR A C 1
ATOM 1176 O O . THR A 1 142 ? -8.239 -16.654 -17.927 1.00 45.28 142 THR A O 1
ATOM 1179 N N . GLU A 1 143 ? -7.446 -14.867 -16.840 1.00 41.88 143 GLU A N 1
ATOM 1180 C CA . GLU A 1 143 ? -7.542 -15.487 -15.506 1.00 41.88 143 GLU A CA 1
ATOM 1181 C C . GLU A 1 143 ? -8.957 -15.447 -14.910 1.00 41.88 143 GLU A C 1
ATOM 1183 O O . GLU A 1 143 ? -9.390 -16.435 -14.304 1.00 41.88 143 GLU A O 1
ATOM 1188 N N . ALA A 1 144 ? -9.741 -14.388 -15.155 1.00 44.53 144 ALA A N 1
ATOM 1189 C CA . ALA A 1 144 ? -11.156 -14.373 -14.766 1.00 44.53 144 ALA A CA 1
ATOM 1190 C C . ALA A 1 144 ? -11.963 -15.458 -15.510 1.00 44.53 144 ALA A C 1
ATOM 1192 O O . ALA A 1 144 ? -12.909 -16.024 -14.956 1.00 44.53 144 ALA A O 1
ATOM 1193 N N . LYS A 1 145 ? -11.546 -15.825 -16.734 1.00 42.97 145 LYS A N 1
ATOM 1194 C CA . LYS A 1 145 ? -12.090 -16.978 -17.473 1.00 42.97 145 LYS A CA 1
ATOM 1195 C C . LYS A 1 145 ? -11.638 -18.325 -16.897 1.00 42.97 145 LYS A C 1
ATOM 1197 O O . LYS A 1 145 ? -12.424 -19.269 -16.916 1.00 42.97 145 LYS A O 1
ATOM 1202 N N . LYS A 1 146 ? -10.427 -18.439 -16.336 1.00 42.59 146 LYS A N 1
ATOM 1203 C CA . LYS A 1 146 ? -9.971 -19.674 -15.664 1.00 42.59 146 LYS A CA 1
ATOM 1204 C C . LYS A 1 146 ? -10.651 -19.900 -14.312 1.00 42.59 146 LYS A C 1
ATOM 1206 O O . LYS A 1 146 ? -11.005 -21.038 -14.012 1.00 42.59 146 LYS A O 1
ATOM 1211 N N . ARG A 1 147 ? -10.915 -18.843 -13.533 1.00 45.19 147 ARG A N 1
ATOM 1212 C CA . ARG A 1 147 ? -11.653 -18.941 -12.254 1.00 45.19 147 ARG A CA 1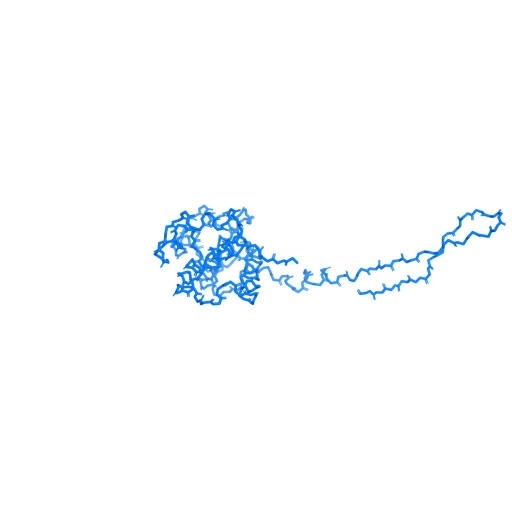
ATOM 1213 C C . ARG A 1 147 ? -13.157 -19.212 -12.423 1.00 45.19 147 ARG A C 1
ATOM 1215 O O . ARG A 1 147 ? -13.796 -19.642 -11.471 1.00 45.19 147 ARG A O 1
ATOM 1222 N N . LYS A 1 148 ? -13.705 -19.042 -13.635 1.00 44.22 148 LYS A N 1
ATOM 1223 C CA . LYS A 1 148 ? -15.066 -19.454 -14.034 1.00 44.22 148 LYS A CA 1
ATOM 1224 C C . LYS A 1 148 ? -15.131 -20.835 -14.712 1.00 44.22 148 LYS A C 1
ATOM 1226 O O . LYS A 1 148 ? -16.093 -21.117 -15.424 1.00 44.22 148 LYS A O 1
ATOM 1231 N N . ARG A 1 149 ? -14.150 -21.729 -14.528 1.00 45.19 149 ARG A N 1
ATOM 1232 C CA . ARG A 1 149 ? -14.387 -23.143 -14.865 1.00 45.19 149 ARG A CA 1
ATOM 1233 C C . ARG A 1 149 ? -15.354 -23.724 -13.832 1.00 45.19 149 ARG A C 1
ATOM 1235 O O . ARG A 1 149 ? -14.956 -24.027 -12.712 1.00 45.19 149 ARG A O 1
ATOM 1242 N N . ALA A 1 150 ? -16.622 -23.802 -14.235 1.00 51.25 150 ALA A N 1
ATOM 1243 C CA . ALA A 1 150 ? -17.704 -24.539 -13.591 1.00 51.25 150 ALA A CA 1
ATOM 1244 C C . ALA A 1 150 ? -17.178 -25.801 -12.894 1.00 51.25 150 ALA A C 1
ATOM 1246 O O . ALA A 1 150 ? -16.477 -26.603 -13.519 1.00 51.25 150 ALA A O 1
ATOM 1247 N N . LYS A 1 151 ? -17.505 -25.987 -11.610 1.00 52.81 151 LYS A N 1
ATOM 1248 C CA . LYS A 1 151 ? -17.227 -27.258 -10.933 1.00 52.81 151 LYS A CA 1
ATOM 1249 C C . LYS A 1 151 ? -18.064 -28.329 -11.629 1.00 52.81 151 LYS A C 1
ATOM 1251 O O . LYS A 1 151 ? -19.283 -28.344 -11.495 1.00 52.81 151 LYS A O 1
ATOM 1256 N N . GLU A 1 152 ? -17.423 -29.217 -12.383 1.00 51.72 152 GLU A N 1
ATOM 1257 C CA . GLU A 1 152 ? -18.089 -30.411 -12.898 1.00 51.72 152 GLU A CA 1
ATOM 1258 C C . GLU A 1 152 ? -18.249 -31.392 -11.733 1.00 51.72 152 GLU A C 1
ATOM 1260 O O . GLU A 1 152 ? -17.286 -32.012 -11.287 1.00 51.72 152 GLU A O 1
ATOM 1265 N N . VAL A 1 153 ? -19.466 -31.503 -11.199 1.00 55.25 153 VAL A N 1
ATOM 1266 C CA . VAL A 1 153 ? -19.798 -32.544 -10.223 1.00 55.25 153 VAL A CA 1
ATOM 1267 C C . VAL A 1 153 ? -20.217 -33.782 -11.008 1.00 55.25 153 VAL A C 1
ATOM 1269 O O . VAL A 1 153 ? -21.231 -33.773 -11.706 1.00 55.25 153 VAL A O 1
ATOM 1272 N N . ILE A 1 154 ? -19.414 -34.841 -10.916 1.00 56.16 154 ILE A N 1
ATOM 1273 C CA . ILE A 1 154 ? -19.722 -36.150 -11.493 1.00 56.16 154 ILE A CA 1
ATOM 1274 C C . ILE A 1 154 ? -20.314 -37.009 -10.376 1.00 56.16 154 ILE A C 1
ATOM 1276 O O . ILE A 1 154 ? -19.637 -37.292 -9.389 1.00 56.16 154 ILE A O 1
ATOM 1280 N N . THR A 1 155 ? -21.573 -37.423 -10.516 1.00 52.66 155 THR A N 1
ATOM 1281 C CA . THR A 1 155 ? -22.207 -38.369 -9.589 1.00 52.66 155 THR A CA 1
ATOM 1282 C C . THR A 1 155 ? -22.230 -39.775 -10.187 1.00 52.66 155 THR A C 1
ATOM 1284 O O . THR A 1 155 ? -22.680 -39.999 -11.317 1.00 52.66 155 THR A O 1
ATOM 1287 N N . PHE A 1 156 ? -21.734 -40.736 -9.409 1.00 56.94 156 PHE A N 1
ATOM 1288 C CA . PHE A 1 156 ? -21.775 -42.164 -9.718 1.00 56.94 156 PHE A CA 1
ATOM 1289 C C . PHE A 1 156 ? -22.846 -42.835 -8.858 1.00 56.94 156 PHE A C 1
ATOM 1291 O O . PHE A 1 156 ? -23.008 -42.484 -7.688 1.00 56.94 156 PHE A O 1
ATOM 1298 N N . ARG A 1 157 ? -23.554 -43.825 -9.406 1.00 55.62 157 ARG A N 1
ATOM 1299 C CA . ARG A 1 157 ? -24.402 -44.727 -8.611 1.00 55.62 157 ARG A CA 1
ATOM 1300 C C . ARG A 1 157 ? -23.790 -46.107 -8.590 1.00 55.62 157 ARG A C 1
ATOM 1302 O O . ARG A 1 157 ? -23.313 -46.607 -9.607 1.00 55.62 157 ARG A O 1
ATOM 1309 N N . ASN A 1 158 ? -23.821 -46.696 -7.404 1.00 53.03 158 ASN A N 1
ATOM 1310 C CA . ASN A 1 158 ? -23.451 -48.079 -7.199 1.00 53.03 158 ASN A CA 1
ATOM 1311 C C . ASN A 1 158 ? -24.581 -48.964 -7.736 1.00 53.03 158 ASN A C 1
ATOM 1313 O O . ASN A 1 158 ? -25.726 -48.840 -7.290 1.00 53.03 158 ASN A O 1
ATOM 1317 N N . ILE A 1 159 ? -24.268 -49.819 -8.705 1.00 57.94 159 ILE A N 1
ATOM 1318 C CA . ILE A 1 159 ? -25.178 -50.857 -9.182 1.00 57.94 159 ILE A CA 1
ATOM 1319 C C . ILE A 1 159 ? -24.623 -52.175 -8.654 1.00 57.94 159 ILE A C 1
ATOM 1321 O O . ILE A 1 159 ? -23.805 -52.832 -9.294 1.00 57.94 159 ILE A O 1
ATOM 1325 N N . ALA A 1 160 ? -25.030 -52.522 -7.437 1.00 53.09 160 ALA A N 1
ATOM 1326 C CA . ALA A 1 160 ? -24.787 -53.833 -6.863 1.00 53.09 160 ALA A CA 1
ATOM 1327 C C . ALA A 1 160 ? -26.073 -54.654 -6.979 1.00 53.09 160 ALA A C 1
ATOM 1329 O O . ALA A 1 160 ? -26.988 -54.528 -6.166 1.00 53.09 160 ALA A O 1
ATOM 1330 N N . THR A 1 161 ? -26.160 -55.496 -8.004 1.00 56.00 161 THR A N 1
ATOM 1331 C CA . THR A 1 161 ? -27.140 -56.586 -8.051 1.00 56.00 161 THR A CA 1
ATOM 1332 C C . THR A 1 161 ? -26.626 -57.719 -7.161 1.00 56.00 161 THR A C 1
ATOM 1334 O O . THR A 1 161 ? -25.441 -58.061 -7.221 1.00 56.00 161 THR A O 1
ATOM 1337 N N . ARG A 1 162 ? -27.486 -58.278 -6.293 1.00 47.91 162 ARG A N 1
ATOM 1338 C CA . ARG A 1 162 ? -27.124 -59.360 -5.355 1.00 47.91 162 ARG A CA 1
ATOM 1339 C C . ARG A 1 162 ? -26.404 -60.491 -6.107 1.00 47.91 162 ARG A C 1
ATOM 1341 O O . ARG A 1 162 ? -27.024 -61.174 -6.912 1.00 47.91 162 ARG A O 1
ATOM 1348 N N . GLY A 1 163 ? -25.111 -60.670 -5.823 1.00 57.88 163 GLY A N 1
ATOM 1349 C CA . GLY A 1 163 ? -24.280 -61.761 -6.350 1.00 57.88 163 GLY A CA 1
ATOM 1350 C C . GLY A 1 163 ? -23.254 -61.393 -7.434 1.00 57.88 163 GLY A C 1
ATOM 1351 O O . GLY A 1 163 ? -22.475 -62.260 -7.813 1.00 57.88 163 GLY A O 1
ATOM 1352 N N . SER A 1 164 ? -23.188 -60.146 -7.914 1.00 59.50 164 SER A N 1
ATOM 1353 C CA . SER A 1 164 ? -22.231 -59.733 -8.965 1.00 59.50 164 SER A CA 1
ATOM 1354 C C . SER A 1 164 ? -21.252 -58.634 -8.523 1.00 59.50 164 SER A C 1
ATOM 1356 O O . SER A 1 164 ? -21.566 -57.827 -7.647 1.00 59.50 164 SER A O 1
ATOM 1358 N N . LYS A 1 165 ? -20.050 -58.613 -9.133 1.00 55.84 165 LYS A N 1
ATOM 1359 C CA . LYS A 1 165 ? -18.970 -57.638 -8.872 1.00 55.84 165 LYS A CA 1
ATOM 1360 C C . LYS A 1 165 ? -19.484 -56.199 -9.007 1.00 55.84 165 LYS A C 1
ATOM 1362 O O . LYS A 1 165 ? -20.157 -55.871 -9.979 1.00 55.84 165 LYS A O 1
ATOM 1367 N N . VAL A 1 166 ? -19.129 -55.351 -8.040 1.00 54.16 166 VAL A N 1
ATOM 1368 C CA . VAL A 1 166 ? -19.527 -53.936 -7.986 1.00 54.16 166 VAL A CA 1
ATOM 1369 C C . VAL A 1 166 ? -19.071 -53.215 -9.256 1.00 54.16 166 VAL A C 1
ATOM 1371 O O . VAL A 1 166 ? -17.878 -53.182 -9.551 1.00 54.16 166 VAL A O 1
ATOM 1374 N N . SER A 1 167 ? -20.015 -52.611 -9.982 1.00 57.97 167 SER A N 1
ATOM 1375 C CA . SER A 1 167 ? -19.727 -51.729 -11.118 1.00 57.97 167 SER A CA 1
ATOM 1376 C C . SER A 1 167 ? -20.318 -50.340 -10.884 1.00 57.97 167 SER A C 1
ATOM 1378 O O . SER A 1 167 ? -21.430 -50.202 -10.364 1.00 57.97 167 SER A O 1
ATOM 1380 N N . TRP A 1 168 ? -19.560 -49.307 -11.250 1.00 58.94 168 TRP A N 1
ATOM 1381 C CA . TRP A 1 168 ? -19.960 -47.908 -11.117 1.00 58.94 168 TRP A CA 1
ATOM 1382 C C . TRP A 1 168 ? -20.418 -47.369 -12.467 1.00 58.94 168 TRP A C 1
ATOM 1384 O O . TRP A 1 168 ? -19.659 -47.405 -13.433 1.00 58.94 168 TRP A O 1
ATOM 1394 N N . GLN A 1 169 ? -21.634 -46.824 -12.525 1.00 61.06 169 GLN A N 1
ATOM 1395 C CA . GLN A 1 169 ? -22.139 -46.149 -13.720 1.00 61.06 169 GLN A CA 1
ATOM 1396 C C . GLN A 1 169 ? -22.252 -44.642 -13.460 1.00 61.06 169 GLN A C 1
ATOM 1398 O O . GLN A 1 169 ? -22.799 -44.206 -12.441 1.00 61.06 169 GLN A O 1
ATOM 1403 N N . MET A 1 170 ? -21.709 -43.838 -14.378 1.00 52.94 170 MET A N 1
ATOM 1404 C CA . MET A 1 170 ? -21.833 -42.379 -14.361 1.00 52.94 170 MET A CA 1
ATOM 1405 C C . MET A 1 170 ? -23.254 -41.995 -14.785 1.00 52.94 170 MET A C 1
ATOM 1407 O O . MET A 1 170 ? -23.685 -42.381 -15.869 1.00 52.94 170 MET A O 1
ATOM 1411 N N . ILE A 1 171 ? -23.988 -41.252 -13.950 1.00 57.75 171 ILE A N 1
ATOM 1412 C CA . ILE A 1 171 ? -25.400 -40.935 -14.238 1.00 57.75 171 ILE A CA 1
ATOM 1413 C C . ILE A 1 171 ? -25.556 -39.595 -14.949 1.00 57.75 171 ILE A C 1
ATOM 1415 O O . ILE A 1 171 ? -26.380 -39.471 -15.853 1.00 57.75 171 ILE A O 1
ATOM 1419 N N . LYS A 1 172 ? -24.824 -38.559 -14.529 1.00 50.06 172 LYS A N 1
ATOM 1420 C CA . LYS A 1 172 ? -25.033 -37.217 -15.075 1.00 50.06 172 LYS A CA 1
ATOM 1421 C C . LYS A 1 172 ? -23.786 -36.360 -14.948 1.00 50.06 172 LYS A C 1
ATOM 1423 O O . LYS A 1 172 ? -23.146 -36.324 -13.901 1.00 50.06 172 LYS A O 1
ATOM 1428 N N . LYS A 1 173 ? -23.504 -35.613 -16.012 1.00 46.84 173 LYS A N 1
ATOM 1429 C CA . LYS A 1 173 ? -22.552 -34.507 -16.013 1.00 46.84 173 LYS A CA 1
ATOM 1430 C C . LYS A 1 173 ? -23.353 -33.210 -15.940 1.00 46.84 173 LYS A C 1
ATOM 1432 O O . LYS A 1 173 ? -24.043 -32.869 -16.896 1.00 46.84 173 LYS A O 1
ATOM 1437 N N . VAL A 1 174 ? -23.320 -32.519 -14.803 1.00 49.34 174 VAL A N 1
ATOM 1438 C CA . VAL A 1 174 ? -24.002 -31.224 -14.642 1.00 49.34 174 VAL A CA 1
ATOM 1439 C C . VAL A 1 174 ? -22.947 -30.126 -14.588 1.00 49.34 174 VAL A C 1
ATOM 1441 O O . VAL A 1 174 ? -22.019 -30.196 -13.784 1.00 49.34 174 VAL A O 1
ATOM 1444 N N . ARG A 1 175 ? -23.073 -29.129 -15.470 1.00 39.19 175 ARG A N 1
ATOM 1445 C CA . ARG A 1 175 ? -22.301 -27.884 -15.391 1.00 39.19 175 ARG A CA 1
ATOM 1446 C C . ARG A 1 175 ? -23.008 -26.964 -14.394 1.00 39.19 175 ARG A C 1
ATOM 1448 O O . ARG A 1 175 ? -24.179 -26.665 -14.614 1.00 39.19 175 ARG A O 1
ATOM 1455 N N . ALA A 1 176 ? -22.320 -26.575 -13.322 1.00 54.22 176 ALA A N 1
ATOM 1456 C CA . ALA A 1 176 ? -22.766 -25.555 -12.371 1.00 54.22 176 ALA A CA 1
ATOM 1457 C C . ALA A 1 176 ? -22.065 -24.224 -12.654 1.00 54.22 176 ALA A C 1
ATOM 1459 O O . ALA A 1 176 ? -20.814 -24.238 -12.729 1.00 54.22 176 ALA A O 1
#

Sequence (176 aa):
MGYTVFDTFDLLQFNYGVTGAEISKQADIPYQWIATSKETNKLSNNLQKAIGKVYGYDWNSLENLRLYQKRLNTVGLVDGNRIKKLRAQREITRKQAAIDLKTSDDRISRIERNEVVLSSWVEYLRFKDYYQDDLLLRDETTEAKKRKRAKEVITFRNIATRGSKVSWQMIKKVRA

Solvent-accessible surface area (backbone atoms only — not comparable to full-atom values): 10081 Å² total; per-residue (Å²): 135,83,81,49,46,47,53,51,52,52,39,47,25,30,50,68,58,44,50,70,65,51,51,19,64,70,35,73,46,66,52,64,59,57,53,52,21,38,76,69,54,45,81,53,71,68,55,51,50,32,46,15,75,69,65,40,80,57,55,83,33,73,66,48,48,52,53,35,51,49,49,55,55,53,50,74,43,52,30,16,60,50,48,47,49,55,40,55,76,69,73,52,52,61,61,57,53,12,60,78,70,72,52,49,46,66,55,51,53,33,26,36,67,62,75,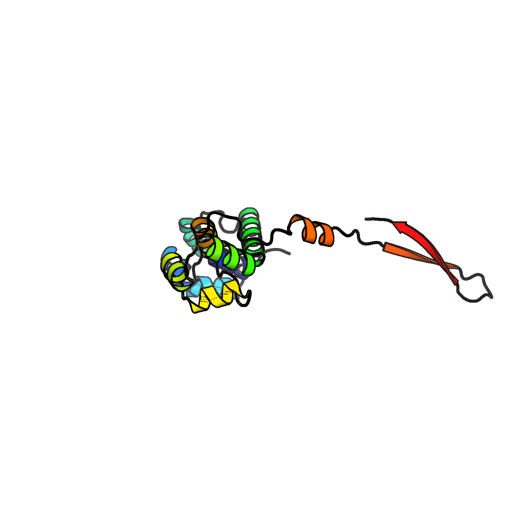45,76,70,82,19,48,48,53,46,51,52,53,34,60,73,68,72,50,84,45,53,54,86,49,62,74,54,53,58,54,59,76,61,61,50,64,71,55,76,49,70,46,83,52,69,58,95,91,56,82,82,44,78,46,80,74,51,86,48,85,90

Organism: NCBI:txid1377

InterPro domains:
  IPR001387 Cro/C1-type, helix-turn-helix domain [cd00093] (80-119)
  IPR010982 Lambda repressor-like, DNA-binding domain superfamily [G3DSA:1.10.260.40] (79-126)
  IPR010982 Lambda repressor-like, DNA-binding domain superfamily [SSF47413] (80-119)

Mean predicted aligned error: 11.66 Å

Foldseek 3Di:
DDAFLLLLVLLVCQAVVHDLVVLCVQLVHDSVLSVVCNVVSHHDPSNLVSSCVRCNSCSRPPVNSVVSVVLVVLQVQFALCLLVVLCVVVVHDLCVVCVQLVHDSVVNVCSNVVVDTDRHSVSVVSSCVVSVDDRGDPCPVPVVVVVPQFPFDWDWDWDDDPPDDIDIDTDDTDGD